Protein AF-A0A971CUR9-F1 (afdb_monomer_lite)

Radius of gyration: 41.25 Å; chains: 1; bounding box: 98×48×148 Å

Structure (mmCIF, N/CA/C/O backbone):
data_AF-A0A971CUR9-F1
#
_entry.id   AF-A0A971CUR9-F1
#
loop_
_atom_site.group_PDB
_atom_site.id
_atom_site.type_symbol
_atom_site.label_atom_id
_atom_site.label_alt_id
_atom_site.label_comp_id
_atom_site.label_asym_id
_atom_site.label_entity_id
_atom_site.label_seq_id
_atom_site.pdbx_PDB_ins_code
_atom_site.Cartn_x
_atom_site.Cartn_y
_atom_site.Cartn_z
_atom_site.occupancy
_atom_site.B_iso_or_equiv
_atom_site.auth_seq_id
_atom_site.auth_comp_id
_atom_site.auth_asym_id
_atom_site.auth_atom_id
_atom_site.pdbx_PDB_model_num
ATOM 1 N N . MET A 1 1 ? 63.864 -31.218 -98.809 1.00 38.94 1 MET A N 1
ATOM 2 C CA . MET A 1 1 ? 64.395 -30.454 -97.659 1.00 38.94 1 MET A CA 1
ATOM 3 C C . MET A 1 1 ? 63.567 -29.186 -97.495 1.00 38.94 1 MET A C 1
ATOM 5 O O . MET A 1 1 ? 63.421 -28.491 -98.486 1.00 38.94 1 MET A O 1
ATOM 9 N N . SER A 1 2 ? 63.100 -28.908 -96.267 1.00 43.28 2 SER A N 1
ATOM 10 C CA . SER A 1 2 ? 62.641 -27.595 -95.757 1.00 43.28 2 SER A CA 1
ATOM 11 C C . SER A 1 2 ? 61.352 -26.984 -96.342 1.00 43.28 2 SER A C 1
ATOM 13 O O . SER A 1 2 ? 61.164 -26.982 -97.544 1.00 43.28 2 SER A O 1
ATOM 15 N N . THR A 1 3 ? 60.417 -26.370 -95.609 1.00 43.75 3 THR A N 1
ATOM 16 C CA . THR A 1 3 ? 60.129 -26.204 -94.168 1.00 43.75 3 THR A CA 1
ATOM 17 C C . THR A 1 3 ? 58.738 -25.562 -94.088 1.00 43.75 3 THR A C 1
ATOM 19 O O . THR A 1 3 ? 58.438 -24.651 -94.856 1.00 43.75 3 THR A O 1
ATOM 22 N N . ALA A 1 4 ? 57.903 -25.999 -93.146 1.00 53.97 4 ALA A N 1
ATOM 23 C CA . ALA A 1 4 ? 56.586 -25.421 -92.884 1.00 53.97 4 ALA A CA 1
ATOM 24 C C . ALA A 1 4 ? 56.687 -24.042 -92.196 1.00 53.97 4 ALA A C 1
ATOM 26 O O . ALA A 1 4 ? 57.405 -23.906 -91.203 1.00 53.97 4 ALA A O 1
ATOM 27 N N . CYS A 1 5 ? 55.932 -23.039 -92.663 1.00 46.59 5 CYS A N 1
ATOM 28 C CA . CYS A 1 5 ? 55.835 -21.730 -92.005 1.00 46.59 5 CYS A CA 1
ATOM 29 C C . CYS A 1 5 ? 54.572 -21.652 -91.125 1.00 46.59 5 CYS A C 1
ATOM 31 O O . CYS A 1 5 ? 53.445 -21.774 -91.599 1.00 46.59 5 CYS A O 1
ATOM 33 N N . LYS A 1 6 ? 54.785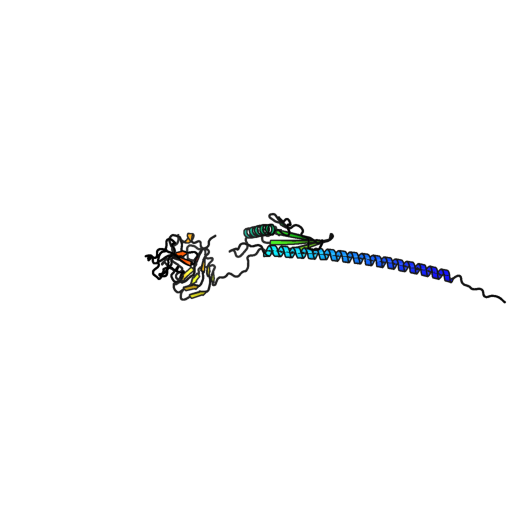 -21.491 -89.813 1.00 51.94 6 LYS A N 1
ATOM 34 C CA . LYS A 1 6 ? 53.776 -21.432 -88.743 1.00 51.94 6 LYS A CA 1
ATOM 35 C C . LYS A 1 6 ? 53.100 -20.056 -88.686 1.00 51.94 6 LYS A C 1
ATOM 37 O O . LYS A 1 6 ? 53.747 -19.077 -88.325 1.00 51.94 6 LYS A O 1
ATOM 42 N N . SER A 1 7 ? 51.776 -19.988 -88.842 1.00 54.88 7 SER A N 1
ATOM 43 C CA . SER A 1 7 ? 50.988 -18.821 -88.415 1.00 54.88 7 SER A CA 1
ATOM 44 C C . SER A 1 7 ? 50.702 -18.887 -86.902 1.00 54.88 7 SER A C 1
ATOM 46 O O . SER A 1 7 ? 49.691 -19.435 -86.466 1.00 54.88 7 SER A O 1
ATOM 48 N N . LYS A 1 8 ? 51.599 -18.351 -86.066 1.00 55.28 8 LYS A N 1
ATOM 49 C CA . LYS A 1 8 ? 51.441 -18.305 -84.593 1.00 55.28 8 LYS A CA 1
ATOM 50 C C . LYS A 1 8 ? 51.604 -16.884 -84.025 1.00 55.28 8 LYS A C 1
ATOM 52 O O . LYS A 1 8 ? 52.416 -16.668 -83.136 1.00 55.28 8 LYS A O 1
ATOM 57 N N . HIS A 1 9 ? 50.831 -15.906 -84.510 1.00 53.53 9 HIS A N 1
ATOM 58 C CA . HIS A 1 9 ? 50.859 -14.548 -83.928 1.00 53.53 9 HIS A CA 1
ATOM 59 C C . HIS A 1 9 ? 49.501 -13.855 -83.688 1.00 53.53 9 HIS A C 1
ATOM 61 O O . HIS A 1 9 ? 49.482 -12.859 -82.973 1.00 53.53 9 HIS A O 1
ATOM 67 N N . ARG A 1 10 ? 48.353 -14.384 -84.154 1.00 54.47 10 ARG A N 1
ATOM 68 C CA . ARG A 1 10 ? 47.025 -13.762 -83.909 1.00 54.47 10 ARG A CA 1
ATOM 69 C C . ARG A 1 10 ? 46.297 -14.210 -82.628 1.00 54.47 10 ARG A C 1
ATOM 71 O O . ARG A 1 10 ? 45.506 -13.443 -82.099 1.00 54.47 10 ARG A O 1
ATOM 78 N N . ALA A 1 11 ? 46.600 -15.388 -82.076 1.00 55.81 11 ALA A N 1
ATOM 79 C CA . ALA A 1 11 ? 45.933 -15.909 -80.868 1.00 55.81 11 ALA A CA 1
ATOM 80 C C . ALA A 1 11 ? 46.409 -15.276 -79.540 1.00 55.81 11 ALA A C 1
ATOM 82 O O . ALA A 1 11 ? 45.793 -15.481 -78.500 1.00 55.81 11 ALA A O 1
ATOM 83 N N . LYS A 1 12 ? 47.512 -14.511 -79.552 1.00 58.69 12 LYS A N 1
ATOM 84 C CA . LYS A 1 12 ? 48.061 -13.882 -78.336 1.00 58.69 12 LYS A CA 1
ATOM 85 C C . LYS A 1 12 ? 47.300 -12.613 -77.927 1.00 58.69 12 LYS A C 1
ATOM 87 O O . LYS A 1 12 ? 47.233 -12.313 -76.743 1.00 58.69 12 LYS A O 1
ATOM 92 N N . GLY A 1 13 ? 46.700 -11.901 -78.887 1.00 72.62 13 GLY A N 1
ATOM 93 C CA . GLY A 1 13 ? 45.923 -10.686 -78.615 1.00 72.62 13 GLY A CA 1
ATOM 94 C C . GLY A 1 13 ? 44.553 -10.977 -78.001 1.00 72.62 13 GLY A C 1
ATOM 95 O O . GLY A 1 13 ? 44.158 -10.326 -77.041 1.00 72.62 13 GLY A O 1
ATOM 96 N N . THR A 1 14 ? 43.856 -12.006 -78.490 1.00 79.81 14 THR A N 1
ATOM 97 C CA . THR A 1 14 ? 42.535 -12.401 -77.973 1.00 79.81 14 THR A CA 1
ATOM 98 C C . THR A 1 14 ? 42.607 -12.950 -76.549 1.00 79.81 14 THR A C 1
ATOM 100 O O . THR A 1 14 ? 41.762 -12.609 -75.729 1.00 79.81 14 THR A O 1
ATOM 103 N N . ALA A 1 15 ? 43.640 -13.735 -76.224 1.00 82.50 15 ALA A N 1
ATOM 104 C CA . ALA A 1 15 ? 43.868 -14.230 -74.865 1.00 82.50 15 ALA A CA 1
ATOM 105 C C . ALA A 1 15 ? 44.148 -13.095 -73.863 1.00 82.50 15 ALA A C 1
ATOM 107 O O . ALA A 1 15 ? 43.690 -13.150 -72.725 1.00 82.50 15 ALA A O 1
ATOM 108 N N . LEU A 1 16 ? 44.863 -12.048 -74.291 1.00 84.62 16 LEU A N 1
ATOM 109 C CA . LEU A 1 16 ? 45.172 -10.894 -73.444 1.00 84.62 16 LEU A CA 1
ATOM 110 C C . LEU A 1 16 ? 43.922 -10.042 -73.177 1.00 84.62 16 LEU A C 1
ATOM 112 O O . LEU A 1 16 ? 43.683 -9.668 -72.033 1.00 84.62 16 LEU A O 1
ATOM 116 N N . ILE A 1 17 ? 43.082 -9.823 -74.194 1.00 89.06 17 ILE A N 1
ATOM 117 C CA . ILE A 1 17 ? 41.789 -9.135 -74.038 1.00 89.06 17 ILE A CA 1
ATOM 118 C C . ILE A 1 17 ? 40.853 -9.932 -73.120 1.00 89.06 17 ILE A C 1
ATOM 120 O O . ILE A 1 17 ? 40.241 -9.355 -72.226 1.00 89.06 17 ILE A O 1
ATOM 124 N N . LEU A 1 18 ? 40.771 -11.256 -73.295 1.00 88.31 18 LEU A N 1
ATOM 125 C CA . LEU A 1 18 ? 39.939 -12.119 -72.452 1.00 88.31 18 LEU A CA 1
ATOM 126 C C . LEU A 1 18 ? 40.411 -12.112 -70.990 1.00 88.31 18 LEU A C 1
ATOM 128 O O . LEU A 1 18 ? 39.592 -12.048 -70.080 1.00 88.31 18 LEU A O 1
ATOM 132 N N . SER A 1 19 ? 41.728 -12.125 -70.769 1.00 90.62 19 SER A N 1
ATOM 133 C CA . SER A 1 19 ? 42.325 -12.020 -69.434 1.00 90.62 19 SER A CA 1
ATOM 134 C C . SER A 1 19 ? 42.033 -10.664 -68.783 1.00 90.62 19 SER A C 1
ATOM 136 O O . SER A 1 19 ? 41.607 -10.617 -67.633 1.00 90.62 19 SER A O 1
ATOM 138 N N . MET A 1 20 ? 42.166 -9.558 -69.527 1.00 93.25 20 MET A N 1
ATOM 139 C CA . MET A 1 20 ? 41.811 -8.221 -69.033 1.00 93.25 20 MET A CA 1
ATOM 140 C C . MET A 1 20 ? 40.325 -8.108 -68.677 1.00 93.25 20 MET A C 1
ATOM 142 O O . MET A 1 20 ? 39.990 -7.564 -67.628 1.00 93.25 20 MET A O 1
ATOM 146 N N . LEU A 1 21 ? 39.439 -8.659 -69.512 1.00 93.25 21 LEU A N 1
ATOM 147 C CA . LEU A 1 21 ? 38.003 -8.708 -69.234 1.00 93.25 21 LEU A CA 1
ATOM 148 C C . LEU A 1 21 ? 37.719 -9.496 -67.948 1.00 93.25 21 LEU A C 1
ATOM 150 O O . LEU A 1 21 ? 36.961 -9.036 -67.098 1.00 93.25 21 LEU A O 1
ATOM 154 N N . PHE A 1 22 ? 38.350 -10.661 -67.794 1.00 94.75 22 PHE A N 1
ATOM 155 C CA . PHE A 1 22 ? 38.192 -11.502 -66.614 1.00 94.75 22 PHE A CA 1
ATOM 156 C C . PHE A 1 22 ? 38.641 -10.753 -65.356 1.00 94.75 22 PHE A C 1
ATOM 158 O O . PHE A 1 22 ? 37.858 -10.609 -64.424 1.00 94.75 22 PHE A O 1
ATOM 165 N N . VAL A 1 23 ? 39.846 -10.177 -65.350 1.00 94.88 23 VAL A N 1
ATOM 166 C CA . VAL A 1 23 ? 40.346 -9.401 -64.203 1.00 94.88 23 VAL A CA 1
ATOM 167 C C . VAL A 1 23 ? 39.388 -8.266 -63.836 1.00 94.88 23 VAL A C 1
ATOM 169 O O . VAL A 1 23 ? 39.054 -8.130 -62.664 1.00 94.88 23 VAL A O 1
ATOM 172 N N . LEU A 1 24 ? 38.877 -7.507 -64.812 1.00 96.31 24 LEU A N 1
ATOM 173 C CA . LEU A 1 24 ? 37.924 -6.424 -64.546 1.00 96.31 24 LEU A CA 1
ATOM 174 C C . LEU A 1 24 ? 36.634 -6.921 -63.878 1.00 96.31 24 LEU A C 1
ATOM 176 O O . LEU A 1 24 ? 36.189 -6.325 -62.898 1.00 96.31 24 LEU A O 1
ATOM 180 N N . VAL A 1 25 ? 36.055 -8.022 -64.367 1.00 96.00 25 VAL A N 1
ATOM 181 C CA . VAL A 1 25 ? 34.829 -8.600 -63.792 1.00 96.00 25 VAL A CA 1
ATOM 182 C C . VAL A 1 25 ? 35.076 -9.120 -62.373 1.00 96.00 25 VAL A C 1
ATOM 184 O O . VAL A 1 25 ? 34.280 -8.841 -61.478 1.00 96.00 25 VAL A O 1
ATOM 187 N N . PHE A 1 26 ? 36.189 -9.821 -62.134 1.00 95.62 26 PHE A N 1
ATOM 188 C CA . PHE A 1 26 ? 36.519 -10.339 -60.802 1.00 95.62 26 PHE A CA 1
ATOM 189 C C . PHE A 1 26 ? 36.873 -9.232 -59.809 1.00 95.62 26 PHE A C 1
ATOM 191 O O . PHE A 1 26 ? 36.481 -9.328 -58.649 1.00 95.62 26 PHE A O 1
ATOM 198 N N . SER A 1 27 ? 37.546 -8.163 -60.238 1.00 95.88 27 SER A N 1
ATOM 199 C CA . SER A 1 27 ? 37.793 -6.994 -59.390 1.00 95.88 27 SER A CA 1
ATOM 200 C C . SER A 1 27 ? 36.494 -6.275 -59.028 1.00 95.88 27 SER A C 1
ATOM 202 O O . SER A 1 27 ? 36.291 -5.965 -57.857 1.00 95.88 27 SER A O 1
ATOM 204 N N . ALA A 1 28 ? 35.590 -6.060 -59.990 1.00 95.38 28 ALA A N 1
ATOM 205 C CA . ALA A 1 28 ? 34.284 -5.461 -59.716 1.00 95.38 28 ALA A CA 1
ATOM 206 C C . ALA A 1 28 ? 33.464 -6.318 -58.737 1.00 95.38 28 ALA A C 1
ATOM 208 O O . ALA A 1 28 ? 32.947 -5.797 -57.751 1.00 95.38 28 ALA A O 1
ATOM 209 N N . LEU A 1 29 ? 33.424 -7.639 -58.947 1.00 94.81 29 LEU A N 1
ATOM 210 C CA . LEU A 1 29 ? 32.737 -8.582 -58.063 1.00 94.81 29 LEU A CA 1
ATOM 211 C C . LEU A 1 29 ? 33.350 -8.614 -56.654 1.00 94.81 29 LEU A C 1
ATOM 213 O O . LEU A 1 29 ? 32.619 -8.616 -55.665 1.00 94.81 29 LEU A O 1
ATOM 217 N N . ALA A 1 30 ? 34.682 -8.603 -56.550 1.00 95.69 30 ALA A N 1
ATOM 218 C CA . ALA A 1 30 ? 35.385 -8.570 -55.271 1.00 95.69 30 ALA A CA 1
ATOM 219 C C . ALA A 1 30 ? 35.064 -7.292 -54.485 1.00 95.69 30 ALA A C 1
ATOM 221 O O . ALA A 1 30 ? 34.779 -7.367 -53.291 1.00 95.69 30 ALA A O 1
ATOM 222 N N . VAL A 1 31 ? 35.042 -6.134 -55.155 1.00 94.75 31 VAL A N 1
ATOM 223 C CA . VAL A 1 31 ? 34.628 -4.866 -54.538 1.00 94.75 31 VAL A CA 1
ATOM 224 C C . VAL A 1 31 ? 33.170 -4.945 -54.087 1.00 94.75 31 VAL A C 1
ATOM 226 O O . VAL A 1 31 ? 32.882 -4.607 -52.943 1.00 94.75 31 VAL A O 1
ATOM 229 N N . SER A 1 32 ? 32.259 -5.467 -54.917 1.00 94.56 32 SER A N 1
ATOM 230 C CA . SER A 1 32 ? 30.854 -5.647 -54.529 1.00 94.56 32 SER A CA 1
ATOM 231 C C . SER A 1 32 ? 30.692 -6.544 -53.296 1.00 94.56 32 SER A C 1
ATOM 233 O O . SER A 1 32 ? 29.969 -6.173 -52.373 1.00 94.56 32 SER A O 1
ATOM 235 N N . PHE A 1 33 ? 31.386 -7.685 -53.221 1.00 95.31 33 PHE A N 1
ATOM 236 C CA . PHE A 1 33 ? 31.332 -8.557 -52.042 1.00 95.31 33 PHE A CA 1
ATOM 237 C C . PHE A 1 33 ? 31.972 -7.933 -50.802 1.00 95.31 33 PHE A C 1
ATOM 239 O O . PHE A 1 33 ? 31.443 -8.106 -49.701 1.00 95.31 33 PHE A O 1
ATOM 246 N N . ALA A 1 34 ? 33.060 -7.174 -50.958 1.00 94.44 34 ALA A N 1
ATOM 247 C CA . ALA A 1 34 ? 33.660 -6.432 -49.855 1.00 94.44 34 ALA A CA 1
ATOM 248 C C . ALA A 1 34 ? 32.687 -5.371 -49.312 1.00 94.44 34 ALA A C 1
ATOM 250 O O . ALA A 1 34 ? 32.496 -5.279 -48.099 1.00 94.44 34 ALA A O 1
ATOM 251 N N . THR A 1 35 ? 32.004 -4.631 -50.192 1.00 94.56 35 THR A N 1
ATOM 252 C CA . THR A 1 35 ? 30.986 -3.644 -49.802 1.00 94.56 35 THR A CA 1
ATOM 253 C C . THR A 1 35 ? 29.785 -4.297 -49.118 1.00 94.56 35 THR A C 1
ATOM 255 O O . THR A 1 35 ? 29.374 -3.833 -48.056 1.00 94.56 35 THR A O 1
ATOM 258 N N . LEU A 1 36 ? 29.247 -5.391 -49.670 1.00 94.12 36 LEU A N 1
ATOM 259 C CA . LEU A 1 36 ? 28.132 -6.129 -49.060 1.00 94.12 36 LEU A CA 1
ATOM 260 C C . LEU A 1 36 ? 28.506 -6.681 -47.678 1.00 94.12 36 LEU A C 1
ATOM 262 O O . LEU A 1 36 ? 27.731 -6.558 -46.733 1.00 94.12 36 LEU A O 1
ATOM 266 N N . SER A 1 37 ? 29.716 -7.225 -47.528 1.00 93.94 37 SER A N 1
ATOM 267 C CA . SER A 1 37 ? 30.201 -7.735 -46.240 1.00 93.94 37 SER A CA 1
ATOM 268 C C . SER A 1 37 ? 30.374 -6.611 -45.221 1.00 93.94 37 SER A C 1
ATOM 270 O O . SER A 1 37 ? 29.928 -6.742 -44.083 1.00 93.94 37 SER A O 1
ATOM 272 N N . GLY A 1 38 ? 30.957 -5.480 -45.634 1.00 94.19 38 GLY A N 1
ATOM 273 C CA . GLY A 1 38 ? 31.099 -4.302 -44.779 1.00 94.19 38 GLY A CA 1
ATOM 274 C C . GLY A 1 38 ? 29.749 -3.762 -44.306 1.00 94.19 38 GLY A C 1
ATOM 275 O O . GLY A 1 38 ? 29.580 -3.479 -43.121 1.00 94.19 38 GLY A O 1
ATOM 276 N N . SER A 1 39 ? 28.765 -3.696 -45.206 1.00 94.44 39 SER A N 1
ATOM 277 C CA . SER A 1 39 ? 27.398 -3.292 -44.866 1.00 94.44 39 SER A CA 1
ATOM 278 C C . SER A 1 39 ? 26.748 -4.262 -43.876 1.00 94.44 39 SER A C 1
ATOM 280 O O . SER A 1 39 ? 26.216 -3.826 -42.856 1.00 94.44 39 SER A O 1
ATOM 282 N N . ASN A 1 40 ? 26.870 -5.573 -44.100 1.00 94.88 40 ASN A N 1
ATOM 283 C CA . ASN A 1 40 ? 26.317 -6.586 -43.199 1.00 94.88 40 ASN A CA 1
ATOM 284 C C . ASN A 1 40 ? 26.933 -6.522 -41.792 1.00 94.88 40 ASN A C 1
ATOM 286 O O . ASN A 1 40 ? 26.206 -6.625 -40.806 1.00 94.88 40 ASN A O 1
ATOM 290 N N . VAL A 1 41 ? 28.248 -6.300 -41.678 1.00 95.44 41 VAL A N 1
ATOM 291 C CA . VAL A 1 41 ? 28.920 -6.131 -40.377 1.00 95.44 41 VAL A CA 1
ATOM 292 C C . VAL A 1 41 ? 28.403 -4.892 -39.646 1.00 95.44 41 VAL A C 1
ATOM 294 O O . VAL A 1 41 ? 28.150 -4.950 -38.442 1.00 95.44 41 VAL A O 1
ATOM 297 N N . GLN A 1 42 ? 28.197 -3.782 -40.356 1.00 93.62 42 GLN A N 1
ATOM 298 C CA . GLN A 1 42 ? 27.625 -2.574 -39.759 1.00 93.62 42 GLN A CA 1
ATOM 299 C C . GLN A 1 42 ? 26.185 -2.797 -39.289 1.00 93.62 42 GLN A C 1
ATOM 301 O O . GLN A 1 42 ? 25.846 -2.405 -38.174 1.00 93.62 42 GLN A O 1
ATOM 306 N N . VAL A 1 43 ? 25.350 -3.469 -40.088 1.00 95.81 43 VAL A N 1
ATOM 307 C CA . VAL A 1 43 ? 23.971 -3.808 -39.701 1.00 95.81 43 VAL A CA 1
ATOM 308 C C . VAL A 1 43 ? 23.957 -4.702 -38.463 1.00 95.81 43 VAL A C 1
ATOM 310 O O . VAL A 1 43 ? 23.248 -4.392 -37.508 1.00 95.81 43 VAL A O 1
ATOM 313 N N . ALA A 1 44 ? 24.778 -5.754 -38.436 1.00 95.56 44 ALA A N 1
ATOM 314 C CA . ALA A 1 44 ? 24.884 -6.649 -37.287 1.00 95.56 44 ALA A CA 1
ATOM 315 C C . ALA A 1 44 ? 25.362 -5.906 -36.028 1.00 95.56 44 ALA A C 1
ATOM 317 O O . ALA A 1 44 ? 24.791 -6.084 -34.952 1.00 95.56 44 ALA A O 1
ATOM 318 N N . SER A 1 45 ? 26.358 -5.021 -36.157 1.00 94.06 45 SER A N 1
ATOM 319 C CA . SER A 1 45 ? 26.833 -4.197 -35.039 1.00 94.06 45 SER A CA 1
ATOM 320 C C . SER A 1 45 ? 25.742 -3.256 -34.526 1.00 94.06 45 SER A C 1
ATOM 322 O O . SER A 1 45 ? 25.526 -3.168 -33.319 1.00 94.06 45 SER A O 1
ATOM 324 N N . ASN A 1 46 ? 25.000 -2.605 -35.423 1.00 93.69 46 ASN A N 1
ATOM 325 C CA . ASN A 1 46 ? 23.901 -1.716 -35.054 1.00 93.69 46 ASN A CA 1
ATOM 326 C C . ASN A 1 46 ? 22.768 -2.471 -34.352 1.00 93.69 46 ASN A C 1
ATOM 328 O O . ASN A 1 46 ? 22.284 -2.013 -33.320 1.00 93.69 46 ASN A O 1
ATOM 332 N N . GLN A 1 47 ? 22.374 -3.638 -34.869 1.00 95.81 47 GLN A N 1
ATOM 333 C CA . GLN A 1 47 ? 21.365 -4.494 -34.241 1.00 95.81 47 GLN A CA 1
ATOM 334 C C . GLN A 1 47 ? 21.806 -4.955 -32.854 1.00 95.81 47 GLN A C 1
ATOM 336 O O . GLN A 1 47 ? 21.027 -4.869 -31.909 1.00 95.81 47 GLN A O 1
ATOM 341 N N . HIS A 1 48 ? 23.061 -5.386 -32.712 1.00 95.12 48 HIS A N 1
ATOM 342 C CA . HIS A 1 48 ? 23.604 -5.775 -31.418 1.00 95.12 48 HIS A CA 1
ATOM 343 C C . HIS A 1 48 ? 23.555 -4.611 -30.421 1.00 95.12 48 HIS A C 1
ATOM 345 O O . HIS A 1 48 ? 22.990 -4.763 -29.344 1.00 95.12 48 HIS A O 1
ATOM 351 N N . ARG A 1 49 ? 24.042 -3.420 -30.798 1.00 94.94 49 ARG A N 1
ATOM 352 C CA . ARG A 1 49 ? 24.018 -2.231 -29.925 1.00 94.94 49 ARG A CA 1
ATOM 353 C C . ARG A 1 49 ? 22.603 -1.830 -29.513 1.00 94.94 49 ARG A C 1
ATOM 355 O O . ARG A 1 49 ? 22.371 -1.518 -28.350 1.00 94.94 49 ARG A O 1
ATOM 362 N N . VAL A 1 50 ? 21.666 -1.853 -30.460 1.00 96.31 50 VAL A N 1
ATOM 363 C CA . VAL A 1 50 ? 20.248 -1.541 -30.232 1.00 96.31 50 VAL A CA 1
ATOM 364 C C . VAL A 1 50 ? 19.579 -2.551 -29.302 1.00 96.31 50 VAL A C 1
ATOM 366 O O . VAL A 1 50 ? 18.797 -2.155 -28.443 1.00 96.31 50 VAL A O 1
ATOM 369 N N . ASN A 1 51 ? 19.862 -3.841 -29.467 1.00 95.94 51 ASN A N 1
ATOM 370 C CA . ASN A 1 51 ? 19.266 -4.875 -28.627 1.00 95.94 51 ASN A CA 1
ATOM 371 C C . ASN A 1 51 ? 19.861 -4.843 -27.219 1.00 95.94 51 ASN A C 1
ATOM 373 O O . ASN A 1 51 ? 19.120 -4.926 -26.248 1.00 95.94 51 ASN A O 1
ATOM 377 N N . THR A 1 52 ? 21.174 -4.646 -27.095 1.00 95.62 52 THR A N 1
ATOM 378 C CA . THR A 1 52 ? 21.828 -4.499 -25.791 1.00 95.62 52 THR A CA 1
ATOM 379 C C . THR A 1 52 ? 21.294 -3.285 -25.029 1.00 95.62 52 THR A C 1
ATOM 381 O O . THR A 1 52 ? 20.998 -3.401 -23.842 1.00 95.62 52 THR A O 1
ATOM 384 N N . SER A 1 53 ? 21.094 -2.137 -25.690 1.00 96.38 53 SER A N 1
ATOM 385 C CA . SER A 1 53 ? 20.490 -0.970 -25.032 1.00 96.38 53 SER A CA 1
ATOM 386 C C . SER A 1 53 ? 19.021 -1.193 -24.661 1.00 96.38 53 SER A C 1
ATOM 388 O O . SER A 1 53 ? 18.588 -0.718 -23.614 1.00 96.38 53 SER A O 1
ATOM 390 N N . LEU A 1 54 ? 18.264 -1.964 -25.450 1.00 97.19 54 LEU A N 1
ATOM 391 C CA . LEU A 1 54 ? 16.903 -2.369 -25.086 1.00 97.19 54 LEU A CA 1
ATOM 392 C C . LEU A 1 54 ? 16.881 -3.282 -23.853 1.00 97.19 54 LEU A C 1
ATOM 394 O O . LEU A 1 54 ? 16.082 -3.041 -22.951 1.00 97.19 54 LEU A O 1
ATOM 398 N N . TYR A 1 55 ? 17.754 -4.290 -23.786 1.00 95.81 55 TYR A N 1
ATOM 399 C CA . TYR A 1 55 ? 17.839 -5.174 -22.621 1.00 95.81 55 TYR A CA 1
ATOM 400 C C . TYR A 1 55 ? 18.227 -4.405 -21.358 1.00 95.81 55 TYR A C 1
ATOM 402 O O . TYR A 1 55 ? 17.611 -4.608 -20.317 1.00 95.81 55 TYR A O 1
ATOM 410 N N . ALA A 1 56 ? 19.162 -3.455 -21.462 1.00 96.31 56 ALA A N 1
ATOM 411 C CA . ALA A 1 56 ? 19.495 -2.574 -20.346 1.00 96.31 56 ALA A CA 1
ATOM 412 C C . ALA A 1 56 ? 18.291 -1.745 -19.879 1.00 96.31 56 ALA A C 1
ATOM 414 O O . ALA A 1 56 ? 18.023 -1.668 -18.682 1.00 96.31 56 ALA A O 1
ATOM 415 N N . ALA A 1 57 ? 17.516 -1.193 -20.815 1.00 97.56 57 ALA A N 1
ATOM 416 C CA . ALA A 1 57 ? 16.294 -0.464 -20.492 1.00 97.56 57 ALA A CA 1
ATOM 417 C C . ALA A 1 57 ? 15.247 -1.365 -19.800 1.00 97.56 57 ALA A C 1
ATOM 419 O O . ALA A 1 57 ? 14.589 -0.943 -18.856 1.00 97.56 57 ALA A O 1
ATOM 420 N N . GLN A 1 58 ? 15.100 -2.623 -20.222 1.00 96.88 58 GLN A N 1
ATOM 421 C CA . GLN A 1 58 ? 14.187 -3.575 -19.576 1.00 96.88 58 GLN A CA 1
ATOM 422 C C . GLN A 1 58 ? 14.636 -3.937 -18.156 1.00 96.88 58 GLN A C 1
ATOM 424 O O . GLN A 1 58 ? 13.812 -3.934 -17.247 1.00 96.88 58 GLN A O 1
ATOM 429 N N . SER A 1 59 ? 15.935 -4.161 -17.935 1.00 95.00 59 SER A N 1
ATOM 430 C CA . SER A 1 59 ? 16.471 -4.395 -16.589 1.00 95.00 59 SER A CA 1
ATOM 431 C C . SER A 1 59 ? 16.202 -3.219 -15.649 1.00 95.00 59 SER A C 1
ATOM 433 O O . SER A 1 59 ? 15.797 -3.420 -14.505 1.00 95.00 59 SER A O 1
ATOM 435 N N . GLY A 1 60 ? 16.363 -1.985 -16.134 1.00 95.06 60 GLY A N 1
ATOM 436 C CA . GLY A 1 60 ? 16.028 -0.804 -15.344 1.00 95.06 60 GLY A CA 1
ATOM 437 C C . GLY A 1 60 ? 14.535 -0.640 -15.088 1.00 95.06 60 GLY A C 1
ATOM 438 O O . GLY A 1 60 ? 14.145 -0.197 -14.009 1.00 95.06 60 GLY A O 1
ATOM 439 N N . LEU A 1 61 ? 13.689 -1.048 -16.035 1.00 96.62 61 LEU A N 1
ATOM 440 C CA . LEU A 1 61 ? 12.244 -1.064 -15.841 1.00 96.62 61 LEU A CA 1
ATOM 441 C C . LEU A 1 61 ? 11.840 -2.030 -14.722 1.00 96.62 61 LEU A C 1
ATOM 443 O O . LEU A 1 61 ? 11.036 -1.667 -13.867 1.00 96.62 61 LEU A O 1
ATOM 447 N N . ASP A 1 62 ? 12.417 -3.230 -14.689 1.00 96.06 62 ASP A N 1
ATOM 448 C CA . ASP A 1 62 ? 12.140 -4.207 -13.633 1.00 96.06 62 ASP A CA 1
ATOM 449 C C . ASP A 1 62 ? 12.666 -3.745 -12.267 1.00 96.06 62 ASP A C 1
ATOM 451 O O . ASP A 1 62 ? 11.977 -3.912 -11.260 1.00 96.06 62 ASP A O 1
ATOM 455 N N . CYS A 1 63 ? 13.821 -3.072 -12.227 1.00 94.25 63 CYS A N 1
ATOM 456 C CA . CYS A 1 63 ? 14.310 -2.403 -11.019 1.00 94.25 63 CYS A CA 1
ATOM 457 C C . CYS A 1 63 ? 13.308 -1.350 -10.510 1.00 94.25 63 CYS A C 1
ATOM 459 O O . CYS A 1 63 ? 12.933 -1.363 -9.337 1.00 94.25 63 CYS A O 1
ATOM 461 N N . GLY A 1 64 ? 12.802 -0.487 -11.396 1.00 95.81 64 GLY A N 1
ATOM 462 C CA . GLY A 1 64 ? 11.785 0.501 -11.036 1.00 95.81 64 GLY A CA 1
ATOM 463 C C . GLY A 1 64 ? 10.477 -0.130 -10.544 1.00 95.81 64 GLY A C 1
ATOM 464 O O . GLY A 1 64 ? 9.892 0.341 -9.572 1.00 95.81 64 GLY A O 1
ATOM 465 N N . ARG A 1 65 ? 10.038 -1.236 -11.157 1.00 96.81 65 ARG A N 1
ATOM 466 C CA . ARG A 1 65 ? 8.855 -1.990 -10.704 1.00 96.81 65 ARG A CA 1
ATOM 467 C C . ARG A 1 65 ? 9.050 -2.580 -9.314 1.00 96.81 65 ARG A C 1
ATOM 469 O O . ARG A 1 65 ? 8.130 -2.525 -8.506 1.00 96.81 65 ARG A O 1
ATOM 476 N N . TYR A 1 66 ? 10.230 -3.124 -9.030 1.00 95.69 66 TYR A N 1
ATOM 477 C CA . TYR A 1 66 ? 10.555 -3.644 -7.706 1.00 95.69 66 TYR A CA 1
ATOM 478 C C . TYR A 1 66 ? 10.481 -2.549 -6.633 1.00 95.69 66 TYR A C 1
ATOM 480 O O . TYR A 1 66 ? 9.894 -2.763 -5.575 1.00 95.69 66 TYR A O 1
ATOM 488 N N . LEU A 1 67 ? 11.003 -1.355 -6.924 1.00 95.56 67 LEU A N 1
ATOM 489 C CA . LEU A 1 67 ? 10.927 -0.211 -6.012 1.00 95.56 67 LEU A CA 1
ATOM 490 C C . LEU A 1 67 ? 9.482 0.187 -5.696 1.00 95.56 67 LEU A C 1
ATOM 492 O O . LEU A 1 67 ? 9.135 0.356 -4.532 1.00 95.56 67 LEU A O 1
ATOM 496 N N . VAL A 1 68 ? 8.625 0.253 -6.715 1.00 95.19 68 VAL A N 1
ATOM 497 C CA . VAL A 1 68 ? 7.192 0.536 -6.530 1.00 95.19 68 VAL A CA 1
ATOM 498 C C . VAL A 1 68 ? 6.477 -0.582 -5.777 1.00 95.19 68 VAL A C 1
ATOM 500 O O . VAL A 1 68 ? 5.543 -0.312 -5.041 1.00 95.19 68 VAL A O 1
ATOM 503 N N . ASN A 1 69 ? 6.890 -1.838 -5.929 1.00 93.44 69 ASN A N 1
ATOM 504 C CA . ASN A 1 69 ? 6.247 -2.955 -5.235 1.00 93.44 69 ASN A CA 1
ATOM 505 C C . ASN A 1 69 ? 6.702 -3.117 -3.773 1.00 93.44 69 ASN A C 1
ATOM 507 O O . ASN A 1 69 ? 6.144 -3.927 -3.043 1.00 93.44 69 ASN A O 1
ATOM 511 N N . THR A 1 70 ? 7.756 -2.412 -3.361 1.00 94.62 70 THR A N 1
ATOM 512 C CA . THR A 1 70 ? 8.355 -2.532 -2.020 1.00 94.62 70 THR A CA 1
ATOM 513 C C . THR A 1 70 ? 8.154 -1.295 -1.157 1.00 94.62 70 THR A C 1
ATOM 515 O O . THR A 1 70 ? 8.508 -1.322 0.020 1.00 94.62 70 THR A O 1
ATOM 518 N N . VAL A 1 71 ? 7.600 -0.218 -1.718 1.00 95.31 71 VAL A N 1
ATOM 519 C CA . VAL A 1 71 ? 7.192 0.946 -0.931 1.00 95.31 71 VAL A CA 1
ATOM 520 C C . VAL A 1 71 ? 5.994 0.562 -0.062 1.00 95.31 71 VAL A C 1
ATOM 522 O O . VAL A 1 71 ? 5.032 -0.040 -0.538 1.00 95.31 71 VAL A O 1
ATOM 525 N N . LEU A 1 72 ? 6.061 0.905 1.222 1.00 92.88 72 LEU A N 1
ATOM 526 C CA . LEU A 1 72 ? 4.920 0.797 2.124 1.00 92.88 72 LEU A CA 1
ATOM 527 C C . LEU A 1 72 ? 4.042 2.030 1.931 1.00 92.88 72 LEU A C 1
ATOM 529 O O . LEU A 1 72 ? 4.545 3.152 1.968 1.00 92.88 72 LEU A O 1
ATOM 533 N N . LEU A 1 73 ? 2.750 1.815 1.701 1.00 92.25 73 LEU A N 1
ATOM 534 C CA . LEU A 1 73 ? 1.776 2.878 1.479 1.00 92.25 73 LEU A CA 1
ATOM 535 C C . LEU A 1 73 ? 0.725 2.860 2.582 1.00 92.25 73 LEU A C 1
ATOM 537 O O . LEU A 1 73 ? 0.315 1.793 3.042 1.00 92.25 73 LEU A O 1
ATOM 541 N N . ASP A 1 74 ? 0.258 4.046 2.953 1.00 89.12 74 ASP A N 1
ATOM 542 C CA . ASP A 1 74 ? -0.821 4.194 3.920 1.00 89.12 74 ASP A CA 1
ATOM 543 C C . ASP A 1 74 ? -2.141 3.626 3.388 1.00 89.12 74 ASP A C 1
ATOM 545 O O . ASP A 1 74 ? -2.462 3.683 2.194 1.00 89.12 74 ASP A O 1
ATOM 549 N N . GLN A 1 75 ? -2.951 3.120 4.312 1.00 83.38 75 GLN A N 1
ATOM 550 C CA . GLN A 1 75 ? -4.298 2.664 4.012 1.00 83.38 75 GLN A CA 1
ATOM 551 C C . GLN A 1 75 ? -5.263 3.850 3.855 1.00 83.38 75 GLN A C 1
ATOM 553 O O . GLN A 1 75 ? -5.063 4.937 4.393 1.00 83.38 75 GLN A O 1
ATOM 558 N N . THR A 1 76 ? -6.352 3.638 3.111 1.00 78.62 76 THR A N 1
ATOM 559 C CA . THR A 1 76 ? -7.431 4.625 2.965 1.00 78.62 76 THR A CA 1
ATOM 560 C C . THR A 1 76 ? -8.788 4.000 3.262 1.00 78.62 76 THR A C 1
ATOM 562 O O . THR A 1 76 ? -9.154 2.950 2.723 1.00 78.62 76 THR A O 1
ATOM 565 N N . ASN A 1 77 ? -9.570 4.688 4.093 1.00 71.19 77 ASN A N 1
ATOM 566 C CA . ASN A 1 77 ? -10.961 4.349 4.389 1.00 71.19 77 ASN A CA 1
ATOM 567 C C . ASN A 1 77 ? -11.929 4.780 3.267 1.00 71.19 77 ASN A C 1
ATOM 569 O O . ASN A 1 77 ? -13.080 4.345 3.233 1.00 71.19 77 ASN A O 1
ATOM 573 N N . LEU A 1 78 ? -11.475 5.597 2.313 1.00 72.44 78 LEU A N 1
ATOM 574 C CA . LEU A 1 78 ? -12.261 5.997 1.149 1.00 72.44 78 LEU A CA 1
ATOM 575 C C . LEU A 1 78 ? -12.321 4.864 0.117 1.00 72.44 78 LEU A C 1
ATOM 577 O O . LEU A 1 78 ? -11.456 3.994 0.056 1.00 72.44 78 LEU A O 1
ATOM 581 N N . ASN A 1 79 ? -13.342 4.881 -0.743 1.00 74.31 79 ASN A N 1
ATOM 582 C CA . ASN A 1 79 ? -13.451 3.961 -1.889 1.00 74.31 79 ASN A CA 1
ATOM 583 C C . ASN A 1 79 ? -12.667 4.438 -3.123 1.00 74.31 79 ASN A C 1
ATOM 585 O O . ASN A 1 79 ? -12.748 3.833 -4.189 1.00 74.31 79 ASN A O 1
ATOM 589 N N . TYR A 1 80 ? -11.936 5.540 -2.990 1.00 83.81 80 TYR A N 1
ATOM 590 C CA . TYR A 1 80 ? -11.096 6.127 -4.021 1.00 83.81 80 TYR A CA 1
ATOM 591 C C . TYR A 1 80 ? -9.860 6.748 -3.365 1.00 83.81 80 TYR A C 1
ATOM 593 O O . TYR A 1 80 ? -9.865 7.022 -2.168 1.00 83.81 80 TYR A O 1
ATOM 601 N N . VAL A 1 81 ? -8.817 6.990 -4.157 1.00 91.19 81 VAL A N 1
ATOM 602 C CA . VAL A 1 81 ? -7.630 7.731 -3.711 1.00 91.19 81 VAL A CA 1
ATOM 603 C C . VAL A 1 81 ? -7.872 9.214 -3.974 1.00 91.19 81 VAL A C 1
ATOM 605 O O . VAL A 1 81 ? -8.164 9.609 -5.111 1.00 91.19 81 VAL A O 1
ATOM 608 N N . SER A 1 82 ? -7.818 10.034 -2.925 1.00 92.25 82 SER A N 1
ATOM 609 C CA . SER A 1 82 ? -7.893 11.491 -3.066 1.00 92.25 82 SER A CA 1
ATOM 610 C C . SER A 1 82 ? -6.588 12.053 -3.635 1.00 92.25 82 SER A C 1
ATOM 612 O O . SER A 1 82 ? -5.545 11.405 -3.587 1.00 92.25 82 SER A O 1
ATOM 614 N N . ASP A 1 83 ? -6.621 13.270 -4.171 1.00 93.88 83 ASP A N 1
ATOM 615 C CA . ASP A 1 83 ? -5.420 13.889 -4.748 1.00 93.88 83 ASP A CA 1
ATOM 616 C C . ASP A 1 83 ? -4.349 14.131 -3.669 1.00 93.88 83 ASP A C 1
ATOM 618 O O . ASP A 1 83 ? -3.164 13.927 -3.914 1.00 93.88 83 ASP A O 1
ATOM 622 N N . THR A 1 84 ? -4.764 14.457 -2.439 1.00 94.00 84 THR A N 1
ATOM 623 C CA . THR A 1 84 ? -3.872 14.569 -1.273 1.00 94.00 84 THR A CA 1
ATOM 624 C C . THR A 1 84 ? -3.231 13.231 -0.903 1.00 94.00 84 THR A C 1
ATOM 626 O O . THR A 1 84 ? -2.049 13.188 -0.576 1.00 94.00 84 THR A O 1
ATOM 629 N N . GLN A 1 85 ? -3.980 12.127 -0.980 1.00 94.19 85 GLN A N 1
ATOM 630 C CA . GLN A 1 85 ? -3.425 10.790 -0.750 1.00 94.19 85 GLN A CA 1
ATOM 631 C C . GLN A 1 85 ? -2.443 10.398 -1.857 1.00 94.19 85 GLN A C 1
ATOM 633 O O . GLN A 1 85 ? -1.390 9.845 -1.565 1.00 94.19 85 GLN A O 1
ATOM 638 N N . ALA A 1 86 ? -2.738 10.737 -3.113 1.00 95.19 86 ALA A N 1
ATOM 639 C CA . ALA A 1 86 ? -1.821 10.508 -4.227 1.00 95.19 86 ALA A CA 1
ATOM 640 C C . ALA A 1 86 ? -0.517 11.320 -4.087 1.00 95.19 86 ALA A C 1
ATOM 642 O O . ALA A 1 86 ? 0.560 10.798 -4.368 1.00 95.19 86 ALA A O 1
ATOM 643 N N . GLU A 1 87 ? -0.595 12.563 -3.597 1.00 94.69 87 GLU A N 1
ATOM 644 C CA . GLU A 1 87 ? 0.581 13.377 -3.258 1.00 94.69 87 GLU A CA 1
ATOM 645 C C . GLU A 1 87 ? 1.448 12.704 -2.192 1.00 94.69 87 GLU A C 1
ATOM 647 O O . GLU A 1 87 ? 2.670 12.633 -2.318 1.00 94.69 87 GLU A O 1
ATOM 652 N N . LYS A 1 88 ? 0.805 12.167 -1.154 1.00 95.31 88 LYS A N 1
ATOM 653 C CA . LYS A 1 88 ? 1.505 11.457 -0.092 1.00 95.31 88 LYS A CA 1
ATOM 654 C C . LYS A 1 88 ? 2.187 10.188 -0.609 1.00 95.31 88 LYS A C 1
ATOM 656 O O . LYS A 1 88 ? 3.372 10.013 -0.355 1.00 95.31 88 LYS A O 1
ATOM 661 N N . VAL A 1 89 ? 1.501 9.386 -1.426 1.00 95.81 89 VAL A N 1
ATOM 662 C CA . VAL A 1 89 ? 2.086 8.207 -2.094 1.00 95.81 89 VAL A CA 1
ATOM 663 C C . VAL A 1 89 ? 3.320 8.584 -2.924 1.00 95.81 89 VAL A C 1
ATOM 665 O O . VAL A 1 89 ? 4.315 7.863 -2.898 1.00 95.81 89 VAL A O 1
ATOM 668 N N . TRP A 1 90 ? 3.292 9.715 -3.638 1.00 96.25 90 TRP A N 1
ATOM 669 C CA . TRP A 1 90 ? 4.466 10.206 -4.367 1.00 96.25 90 TRP A CA 1
ATOM 670 C C . TRP A 1 90 ? 5.627 10.550 -3.429 1.00 96.25 90 TRP A C 1
ATOM 672 O O . TRP A 1 90 ? 6.755 10.118 -3.663 1.00 96.25 90 TRP A O 1
ATOM 682 N N . SER A 1 91 ? 5.355 11.292 -2.354 1.00 95.62 91 SER A N 1
ATOM 683 C CA . SER A 1 91 ? 6.364 11.633 -1.346 1.00 95.62 91 SER A CA 1
ATOM 684 C C . SER A 1 91 ? 6.978 10.382 -0.708 1.00 95.62 91 SER A C 1
ATOM 686 O O . SER A 1 91 ? 8.200 10.301 -0.571 1.00 95.62 91 SER A O 1
ATOM 688 N N . ASP A 1 92 ? 6.145 9.401 -0.359 1.00 96.31 92 ASP A N 1
ATOM 689 C CA . ASP A 1 92 ? 6.567 8.148 0.269 1.00 96.31 92 ASP A CA 1
ATOM 690 C C . ASP A 1 92 ? 7.416 7.308 -0.706 1.00 96.31 92 ASP A C 1
ATOM 692 O O . ASP A 1 92 ? 8.476 6.805 -0.328 1.00 96.31 92 ASP A O 1
ATOM 696 N N . LEU A 1 93 ? 7.040 7.246 -1.992 1.00 96.44 93 LEU A N 1
ATOM 697 C CA . LEU A 1 93 ? 7.853 6.620 -3.042 1.00 96.44 93 LEU A CA 1
ATOM 698 C C . LEU A 1 93 ? 9.217 7.306 -3.19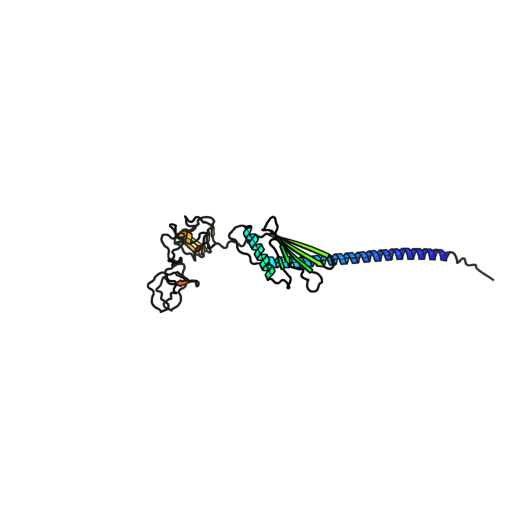0 1.00 96.44 93 LEU A C 1
ATOM 700 O O . LEU A 1 93 ? 10.243 6.626 -3.232 1.00 96.44 93 LEU A O 1
ATOM 704 N N . CYS A 1 94 ? 9.251 8.638 -3.258 1.00 95.44 94 CYS A N 1
ATOM 705 C CA . CYS A 1 94 ? 10.497 9.389 -3.396 1.00 95.44 94 CYS A CA 1
ATOM 706 C C . CYS A 1 94 ? 11.447 9.150 -2.218 1.00 95.44 94 CYS A C 1
ATOM 708 O O . CYS A 1 94 ? 12.631 8.872 -2.424 1.00 95.44 94 CYS A O 1
ATOM 710 N N . ALA A 1 95 ? 10.919 9.200 -0.993 1.00 94.94 95 ALA A N 1
ATOM 711 C CA . ALA A 1 95 ? 11.681 8.926 0.218 1.00 94.94 95 ALA A CA 1
ATOM 712 C C . ALA A 1 95 ? 12.198 7.479 0.253 1.00 94.94 95 ALA A C 1
ATOM 714 O O . ALA A 1 95 ? 13.375 7.255 0.541 1.00 94.94 95 ALA A O 1
ATOM 715 N N . HIS A 1 96 ? 11.350 6.505 -0.100 1.00 95.50 96 HIS A N 1
ATOM 716 C CA . HIS A 1 96 ? 11.725 5.091 -0.168 1.00 95.50 96 HIS A CA 1
ATOM 717 C C . HIS A 1 96 ? 12.877 4.863 -1.140 1.00 95.50 96 HIS A C 1
ATOM 719 O O . HIS A 1 96 ? 13.904 4.307 -0.760 1.00 95.50 96 HIS A O 1
ATOM 725 N N . VAL A 1 97 ? 12.753 5.345 -2.379 1.00 94.44 97 VAL A N 1
ATOM 726 C CA . VAL A 1 97 ? 13.787 5.161 -3.408 1.00 94.44 97 VAL A CA 1
ATOM 727 C C . VAL A 1 97 ? 15.103 5.826 -3.003 1.00 94.44 97 VAL A C 1
ATOM 729 O O . VAL A 1 97 ? 16.164 5.226 -3.179 1.00 94.44 97 VAL A O 1
ATOM 732 N N . ALA A 1 98 ? 15.052 7.028 -2.423 1.00 92.38 98 ALA A N 1
ATOM 733 C CA . ALA A 1 98 ? 16.241 7.718 -1.931 1.00 92.38 98 ALA A CA 1
ATOM 734 C C . ALA A 1 98 ? 16.947 6.952 -0.795 1.00 92.38 98 ALA A C 1
ATOM 736 O O . ALA A 1 98 ? 18.175 6.979 -0.710 1.00 92.38 98 ALA A O 1
ATOM 737 N N . ALA A 1 99 ? 16.197 6.230 0.044 1.00 92.25 99 ALA A N 1
ATOM 738 C CA . ALA A 1 99 ? 16.738 5.457 1.160 1.00 92.25 99 ALA A CA 1
ATOM 739 C C . ALA A 1 99 ? 17.365 4.108 0.752 1.00 92.25 99 ALA A C 1
ATOM 741 O O . ALA A 1 99 ? 18.231 3.608 1.469 1.00 92.25 99 ALA A O 1
ATOM 742 N N . GLN A 1 100 ? 16.978 3.517 -0.388 1.00 88.94 100 GLN A N 1
ATOM 743 C CA . GLN A 1 100 ? 17.453 2.184 -0.806 1.00 88.94 100 GLN A CA 1
ATOM 744 C C . GLN A 1 100 ? 18.947 2.123 -1.179 1.00 88.94 100 GLN A C 1
ATOM 746 O O . GLN A 1 100 ? 19.505 1.032 -1.266 1.00 88.94 100 GLN A O 1
ATOM 751 N N . GLY A 1 101 ? 19.613 3.261 -1.416 1.00 76.12 101 GLY A N 1
ATOM 752 C CA . GLY A 1 101 ? 21.059 3.293 -1.675 1.00 76.12 101 GLY A CA 1
ATOM 753 C C . GLY A 1 101 ? 21.490 2.497 -2.917 1.00 76.12 101 GLY A C 1
ATOM 754 O O . GLY A 1 101 ? 22.468 1.754 -2.861 1.00 76.12 101 GLY A O 1
ATOM 755 N N . LEU A 1 102 ? 20.748 2.650 -4.022 1.00 84.50 102 LEU A N 1
ATOM 756 C CA . LEU A 1 102 ? 20.848 1.896 -5.283 1.00 84.50 102 LEU A CA 1
ATOM 757 C C . LEU A 1 102 ? 22.265 1.866 -5.883 1.00 84.50 102 LEU A C 1
ATOM 759 O O . LEU A 1 102 ? 22.608 2.697 -6.717 1.00 84.50 102 LEU A O 1
ATOM 763 N N . ASP A 1 103 ? 23.090 0.908 -5.456 1.00 79.75 103 ASP A N 1
ATOM 764 C CA . ASP A 1 103 ? 24.494 0.757 -5.876 1.00 79.75 103 ASP A CA 1
ATOM 765 C C . ASP A 1 103 ? 25.328 2.044 -5.688 1.00 79.75 103 ASP A C 1
ATOM 767 O O . ASP A 1 103 ? 26.171 2.414 -6.506 1.00 79.75 103 ASP A O 1
ATOM 771 N N . GLY A 1 104 ? 25.030 2.797 -4.621 1.00 80.25 104 GLY A N 1
ATOM 772 C CA . GLY A 1 104 ? 25.673 4.083 -4.335 1.00 80.25 104 GLY A CA 1
ATOM 773 C C . GLY A 1 104 ? 25.369 5.191 -5.352 1.00 80.25 104 GLY A C 1
ATOM 774 O O . GLY A 1 104 ? 26.044 6.222 -5.341 1.00 80.25 104 GLY A O 1
ATOM 775 N N . LYS A 1 105 ? 24.381 4.997 -6.235 1.00 87.56 105 LYS A N 1
ATOM 776 C CA . LYS A 1 105 ? 23.950 6.008 -7.203 1.00 87.56 105 LYS A CA 1
ATOM 777 C C . LYS A 1 105 ? 23.129 7.096 -6.544 1.00 87.56 105 LYS A C 1
ATOM 779 O O . LYS A 1 105 ? 22.355 6.858 -5.618 1.00 87.56 105 LYS A O 1
ATOM 784 N N . THR A 1 106 ? 23.289 8.303 -7.076 1.00 86.25 106 THR A N 1
ATOM 785 C CA . THR A 1 106 ? 22.532 9.457 -6.611 1.00 86.25 106 THR A CA 1
ATOM 786 C C . THR A 1 106 ? 21.093 9.345 -7.098 1.00 86.25 106 THR A C 1
ATOM 788 O O . THR A 1 106 ? 20.837 9.129 -8.286 1.00 86.25 106 THR A O 1
ATOM 791 N N . VAL A 1 107 ? 20.157 9.524 -6.171 1.00 93.38 107 VAL A N 1
ATOM 792 C CA . VAL A 1 107 ? 18.738 9.712 -6.466 1.00 93.38 107 VAL A CA 1
ATOM 793 C C . VAL A 1 107 ? 18.440 11.201 -6.342 1.00 93.38 107 VAL A C 1
ATOM 795 O O . VAL A 1 107 ? 18.706 11.801 -5.302 1.00 93.38 107 VAL A O 1
ATOM 798 N N . ALA A 1 108 ? 17.905 11.798 -7.402 1.00 93.56 108 ALA A N 1
ATOM 799 C CA . ALA A 1 108 ? 17.469 13.190 -7.413 1.00 93.56 108 ALA A CA 1
ATOM 800 C C . ALA A 1 108 ? 15.964 13.239 -7.659 1.00 93.56 108 ALA A C 1
ATOM 802 O O . ALA A 1 108 ? 15.479 12.595 -8.589 1.00 93.56 108 ALA A O 1
ATOM 803 N N . TYR A 1 109 ? 15.227 13.995 -6.848 1.00 94.56 109 TYR A N 1
ATOM 804 C CA . TYR A 1 109 ? 13.784 14.129 -7.012 1.00 94.56 109 TYR A CA 1
ATOM 805 C C . TYR A 1 109 ? 13.264 15.508 -6.615 1.00 94.56 109 TYR A C 1
ATOM 807 O O . TYR A 1 109 ? 13.876 16.219 -5.816 1.00 94.56 109 TYR A O 1
ATOM 815 N N . ASP A 1 110 ? 12.116 15.859 -7.183 1.00 93.06 110 ASP A N 1
ATOM 816 C CA . ASP A 1 110 ? 11.321 17.035 -6.861 1.00 93.06 110 ASP A CA 1
ATOM 817 C C . ASP A 1 110 ? 9.819 16.680 -6.780 1.00 93.06 110 ASP A C 1
ATOM 819 O O . ASP A 1 110 ? 9.431 15.521 -6.603 1.00 93.06 110 ASP A O 1
ATOM 823 N N . ALA A 1 111 ? 8.951 17.690 -6.869 1.00 90.38 111 ALA A N 1
ATOM 824 C CA . ALA A 1 111 ? 7.502 17.514 -6.782 1.00 90.38 111 ALA A CA 1
ATOM 825 C C . ALA A 1 111 ? 6.890 16.678 -7.928 1.00 90.38 111 ALA A C 1
ATOM 827 O O . ALA A 1 111 ? 5.793 16.143 -7.769 1.00 90.38 111 ALA A O 1
ATOM 828 N N . ASN A 1 112 ? 7.567 16.570 -9.074 1.00 93.19 112 ASN A N 1
ATOM 829 C CA . ASN A 1 112 ? 7.025 15.990 -10.304 1.00 93.19 112 ASN A CA 1
ATOM 830 C C . ASN A 1 112 ? 7.881 14.865 -10.885 1.00 93.19 112 ASN A C 1
ATOM 832 O O . ASN A 1 112 ? 7.375 14.062 -11.672 1.00 93.19 112 ASN A O 1
ATOM 836 N N . GLU A 1 113 ? 9.165 14.816 -10.550 1.00 96.25 113 GLU A N 1
ATOM 837 C CA . GLU A 1 113 ? 10.109 13.897 -11.161 1.00 96.25 113 GLU A CA 1
ATOM 838 C C . GLU A 1 113 ? 11.069 13.304 -10.133 1.00 96.25 113 GLU A C 1
ATOM 840 O O . GLU A 1 113 ? 11.565 13.994 -9.250 1.00 96.25 113 GLU A O 1
ATOM 845 N N . LEU A 1 114 ? 11.358 12.014 -10.285 1.00 96.25 114 LEU A N 1
ATOM 846 C CA . LEU A 1 114 ? 12.435 11.313 -9.606 1.00 96.25 114 LEU A CA 1
ATOM 847 C C . LEU A 1 114 ? 13.320 10.650 -10.655 1.00 96.25 114 LEU A C 1
ATOM 849 O O . LEU A 1 114 ? 12.839 9.945 -11.539 1.00 96.25 114 LEU A O 1
ATOM 853 N N . THR A 1 115 ? 14.627 10.836 -10.541 1.00 96.12 115 THR A N 1
ATOM 854 C CA . THR A 1 115 ? 15.631 10.240 -11.420 1.00 96.12 115 THR A CA 1
ATOM 855 C C . THR A 1 115 ? 16.671 9.496 -10.607 1.00 96.12 115 THR A C 1
ATOM 857 O O . THR A 1 115 ? 17.143 9.961 -9.570 1.00 96.12 115 THR A O 1
ATOM 860 N N . ILE A 1 116 ? 17.030 8.321 -11.105 1.00 94.75 116 ILE A N 1
ATOM 861 C CA . ILE A 1 116 ? 18.124 7.508 -10.600 1.00 94.75 116 ILE A CA 1
ATOM 862 C C . ILE A 1 116 ? 19.220 7.546 -11.659 1.00 94.75 116 ILE A C 1
ATOM 864 O O . ILE A 1 116 ? 18.970 7.261 -12.838 1.00 94.75 116 ILE A O 1
ATOM 868 N N . GLU A 1 117 ? 20.425 7.917 -11.233 1.00 90.06 117 GLU A N 1
ATOM 869 C CA . GLU A 1 117 ? 21.591 7.985 -12.108 1.00 90.06 117 GLU A CA 1
ATOM 870 C C . GLU A 1 117 ? 21.874 6.638 -12.801 1.00 90.06 117 GLU A C 1
ATOM 872 O O . GLU A 1 117 ? 21.514 5.564 -12.317 1.00 90.06 117 GLU A O 1
ATOM 877 N N . GLY A 1 118 ? 22.550 6.699 -13.952 1.00 88.25 118 GLY A N 1
ATOM 878 C CA . GLY A 1 118 ? 22.927 5.530 -14.736 1.00 88.25 118 GLY A CA 1
ATOM 879 C C . GLY A 1 118 ? 23.671 4.465 -13.921 1.00 88.25 118 GLY A C 1
ATOM 880 O O . GLY A 1 118 ? 24.778 4.692 -13.420 1.00 88.25 118 GLY A O 1
ATOM 881 N N . MET A 1 119 ? 23.079 3.277 -13.854 1.00 91.12 119 MET A N 1
ATOM 882 C CA . MET A 1 119 ? 23.680 2.057 -13.326 1.00 91.12 119 MET A CA 1
ATOM 883 C C . MET A 1 119 ? 24.293 1.241 -14.456 1.00 91.12 119 MET A C 1
ATOM 885 O O . MET A 1 119 ? 23.747 1.183 -15.558 1.00 91.12 119 MET A O 1
ATOM 889 N N . THR A 1 120 ? 25.425 0.600 -14.181 1.00 91.44 120 THR A N 1
ATOM 890 C CA . THR A 1 120 ? 26.101 -0.277 -15.140 1.00 91.44 120 THR A CA 1
ATOM 891 C C . THR A 1 120 ? 25.655 -1.712 -14.915 1.00 91.44 120 THR A C 1
ATOM 893 O O . THR A 1 120 ? 25.644 -2.196 -13.786 1.00 91.44 120 THR A O 1
ATOM 896 N N . LEU A 1 121 ? 25.313 -2.420 -15.989 1.00 87.00 121 LEU A N 1
ATOM 897 C CA . LEU A 1 121 ? 25.046 -3.849 -15.904 1.00 87.00 121 LEU A CA 1
ATOM 898 C C . LEU A 1 121 ? 26.357 -4.608 -15.697 1.00 87.00 121 LEU A C 1
ATOM 900 O O . LEU A 1 121 ? 27.301 -4.457 -16.476 1.00 87.00 121 LEU A O 1
ATOM 904 N N . ASN A 1 122 ? 26.397 -5.444 -14.659 1.00 79.38 122 ASN A N 1
ATOM 905 C CA . ASN A 1 122 ? 27.602 -6.162 -14.260 1.00 79.38 122 ASN A CA 1
ATOM 906 C C . ASN A 1 122 ? 28.198 -6.970 -15.431 1.00 79.38 122 ASN A C 1
ATOM 908 O O . ASN A 1 122 ? 27.494 -7.725 -16.102 1.00 79.38 122 ASN A O 1
ATOM 912 N N . GLY A 1 123 ? 29.497 -6.791 -15.680 1.00 77.00 123 GLY A N 1
ATOM 913 C CA . GLY A 1 123 ? 30.209 -7.450 -16.777 1.00 77.00 123 GLY A CA 1
ATOM 914 C C . GLY A 1 123 ? 29.957 -6.867 -18.174 1.00 77.00 123 GLY A C 1
ATOM 915 O O . GLY A 1 123 ? 30.279 -7.529 -19.159 1.00 77.00 123 GLY A O 1
ATOM 916 N N . SER A 1 124 ? 29.395 -5.658 -18.293 1.00 82.69 124 SER A N 1
ATOM 917 C CA . SER A 1 124 ? 29.179 -4.996 -19.586 1.00 82.69 124 SER A CA 1
ATOM 918 C C . SER A 1 124 ? 29.358 -3.475 -19.522 1.00 82.69 124 SER A C 1
ATOM 920 O O . SER A 1 124 ? 29.226 -2.874 -18.463 1.00 82.69 124 SER A O 1
ATOM 922 N N . ASP A 1 125 ? 29.559 -2.845 -20.683 1.00 89.94 125 ASP A N 1
ATOM 923 C CA . ASP A 1 125 ? 29.549 -1.378 -20.831 1.00 89.94 125 ASP A CA 1
ATOM 924 C C . ASP A 1 125 ? 28.131 -0.826 -21.082 1.00 89.94 125 ASP A C 1
ATOM 926 O O . ASP A 1 125 ? 27.956 0.289 -21.578 1.00 89.94 125 ASP A O 1
ATOM 930 N N . ALA A 1 126 ? 27.094 -1.642 -20.873 1.00 94.19 126 ALA A N 1
ATOM 931 C CA . ALA A 1 126 ? 25.712 -1.210 -21.004 1.00 94.19 126 ALA A CA 1
ATOM 932 C C . ALA A 1 126 ? 25.241 -0.583 -19.691 1.00 94.19 126 ALA A C 1
ATOM 934 O O . ALA A 1 126 ? 25.462 -1.131 -18.609 1.00 94.19 126 ALA A O 1
ATOM 935 N N . THR A 1 127 ? 24.565 0.554 -19.795 1.00 95.31 127 THR A N 1
ATOM 936 C CA . THR A 1 127 ? 24.029 1.277 -18.643 1.00 95.31 127 THR A CA 1
ATOM 937 C C . THR A 1 127 ? 22.531 1.470 -18.771 1.00 95.31 127 THR A C 1
ATOM 939 O O . THR A 1 127 ? 21.993 1.456 -19.879 1.00 95.31 127 THR A O 1
ATOM 942 N N . PHE A 1 128 ? 21.848 1.668 -17.650 1.00 95.75 128 PHE A N 1
ATOM 943 C CA . PHE A 1 128 ? 20.461 2.108 -17.637 1.00 95.75 128 PHE A CA 1
ATOM 944 C C . PHE A 1 128 ? 20.241 3.177 -16.574 1.00 95.75 128 PHE A C 1
ATOM 946 O O . PHE A 1 128 ? 20.796 3.102 -15.484 1.00 95.75 128 PHE A O 1
ATOM 953 N N . ALA A 1 129 ? 19.417 4.166 -16.894 1.00 95.62 129 ALA A N 1
ATOM 954 C CA . ALA A 1 129 ? 18.888 5.129 -15.935 1.00 95.62 129 ALA A CA 1
ATOM 955 C C . ALA A 1 129 ? 17.394 4.867 -15.736 1.00 95.62 129 ALA A C 1
ATOM 957 O O . ALA A 1 129 ? 16.724 4.350 -16.640 1.00 95.62 129 ALA A O 1
ATOM 958 N N . VAL A 1 130 ? 16.875 5.224 -14.566 1.00 96.88 130 VAL A N 1
ATOM 959 C CA . VAL A 1 130 ? 15.457 5.070 -14.226 1.00 96.88 130 VAL A CA 1
ATOM 960 C C . VAL A 1 130 ? 14.882 6.436 -13.886 1.00 96.88 130 VAL A C 1
ATOM 962 O O . VAL A 1 130 ? 15.529 7.247 -13.231 1.00 96.88 130 VAL A O 1
ATOM 965 N N . ARG A 1 131 ? 13.668 6.695 -14.357 1.00 96.94 131 ARG A N 1
ATOM 966 C CA . ARG A 1 131 ? 12.940 7.940 -14.147 1.00 96.94 131 ARG A CA 1
ATOM 967 C C . ARG A 1 131 ? 11.501 7.622 -13.783 1.00 96.94 131 ARG A C 1
ATOM 969 O O . ARG A 1 131 ? 10.844 6.878 -14.504 1.00 96.94 131 ARG A O 1
ATOM 976 N N . PHE A 1 132 ? 11.008 8.225 -12.718 1.00 97.75 132 PHE A N 1
ATOM 977 C CA . PHE A 1 132 ? 9.590 8.307 -12.413 1.00 97.75 132 PHE A CA 1
ATOM 978 C C . PHE A 1 132 ? 9.141 9.740 -12.660 1.00 97.75 132 PHE A C 1
ATOM 980 O O . PHE A 1 132 ? 9.816 10.679 -12.248 1.00 97.75 132 PHE A O 1
ATOM 987 N N . CYS A 1 133 ? 8.010 9.925 -13.322 1.00 95.88 133 CYS A N 1
ATOM 988 C CA . CYS A 1 133 ? 7.385 11.231 -13.449 1.00 95.88 133 CYS A CA 1
ATOM 989 C C . CYS A 1 133 ? 5.892 11.137 -13.167 1.00 95.88 133 CYS A C 1
ATOM 991 O O . CYS A 1 133 ? 5.241 10.144 -13.493 1.00 95.88 133 CYS A O 1
ATOM 993 N N . ARG A 1 134 ? 5.349 12.183 -12.556 1.00 94.25 134 ARG A N 1
ATOM 994 C CA . ARG A 1 134 ? 3.909 12.325 -12.367 1.00 94.25 134 ARG A CA 1
ATOM 995 C C . ARG A 1 134 ? 3.263 12.847 -13.636 1.00 94.25 134 ARG A C 1
ATOM 997 O O . ARG A 1 134 ? 3.857 13.646 -14.363 1.00 94.25 134 ARG A O 1
ATOM 1004 N N . ASP A 1 135 ? 2.033 12.420 -13.881 1.00 91.06 135 ASP A N 1
ATOM 1005 C CA . ASP A 1 135 ? 1.199 13.085 -14.870 1.00 91.06 135 ASP A CA 1
ATOM 1006 C C . ASP A 1 135 ? 0.738 14.440 -14.313 1.00 91.06 135 ASP A C 1
ATOM 1008 O O . ASP A 1 135 ? 0.155 14.527 -13.232 1.00 91.06 135 ASP A O 1
ATOM 1012 N N . ALA A 1 136 ? 1.008 15.516 -15.052 1.00 85.69 136 ALA A N 1
ATOM 1013 C CA . ALA A 1 136 ? 0.623 16.868 -14.659 1.00 85.69 136 ALA A CA 1
ATOM 1014 C C . ALA A 1 136 ? -0.903 17.077 -14.653 1.00 85.69 136 ALA A C 1
ATOM 1016 O O . ALA A 1 136 ? -1.389 18.001 -14.001 1.00 85.69 136 ALA A O 1
ATOM 1017 N N . ALA A 1 137 ? -1.653 16.258 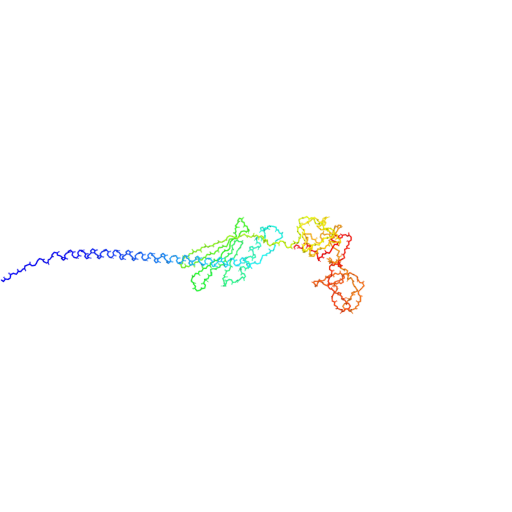-15.397 1.00 89.69 137 ALA A N 1
ATOM 1018 C CA . ALA A 1 137 ? -3.108 16.328 -15.463 1.00 89.69 137 ALA A CA 1
ATOM 1019 C C . ALA A 1 137 ? -3.803 15.428 -14.428 1.00 89.69 137 ALA A C 1
ATOM 1021 O O . ALA A 1 137 ? -4.950 15.702 -14.075 1.00 89.69 137 ALA A O 1
ATOM 1022 N N . ASP A 1 138 ? -3.133 14.375 -13.949 1.00 93.75 138 ASP A N 1
ATOM 1023 C CA . ASP A 1 138 ? -3.688 13.427 -12.982 1.00 93.75 138 ASP A CA 1
ATOM 1024 C C . ASP A 1 138 ? -2.636 12.999 -11.940 1.00 93.75 138 ASP A C 1
ATOM 1026 O O . ASP A 1 138 ? -1.783 12.153 -12.230 1.00 93.75 138 ASP A O 1
ATOM 1030 N N . PRO A 1 139 ? -2.720 13.497 -10.690 1.00 92.44 139 PRO A N 1
ATOM 1031 C CA . PRO A 1 139 ? -1.759 13.158 -9.644 1.00 92.44 139 PRO A CA 1
ATOM 1032 C C . PRO A 1 139 ? -1.769 11.670 -9.266 1.00 92.44 139 PRO A C 1
ATOM 1034 O O . PRO A 1 139 ? -0.844 11.227 -8.588 1.00 92.44 139 PRO A O 1
ATOM 1037 N N . LYS A 1 140 ? -2.783 10.898 -9.689 1.00 95.19 140 LYS A N 1
ATOM 1038 C CA . LYS A 1 140 ? -2.897 9.450 -9.447 1.00 95.19 140 LYS A CA 1
ATOM 1039 C C . LYS A 1 140 ? -2.169 8.625 -10.496 1.00 95.19 140 LYS A C 1
ATOM 1041 O O . LYS A 1 140 ? -2.175 7.401 -10.402 1.00 95.19 140 LYS A O 1
ATOM 1046 N N . THR A 1 141 ? -1.539 9.258 -11.477 1.00 96.50 141 THR A N 1
ATOM 1047 C CA . THR A 1 141 ? -0.811 8.567 -12.531 1.00 96.50 141 THR A CA 1
ATOM 1048 C C . THR A 1 141 ? 0.690 8.821 -12.394 1.00 96.50 141 THR A C 1
ATOM 1050 O O . THR A 1 141 ? 1.158 9.960 -12.420 1.00 96.50 141 THR A O 1
ATOM 1053 N N . ILE A 1 142 ? 1.458 7.735 -12.271 1.00 96.62 142 ILE A N 1
ATOM 1054 C CA . ILE A 1 142 ? 2.925 7.741 -12.263 1.00 96.62 142 ILE A CA 1
ATOM 1055 C C . ILE A 1 142 ? 3.417 7.011 -13.508 1.00 96.62 142 ILE A C 1
ATOM 1057 O O . ILE A 1 142 ? 3.038 5.873 -13.779 1.00 96.62 142 ILE A O 1
ATOM 1061 N N . VAL A 1 143 ? 4.311 7.639 -14.255 1.00 97.19 143 VAL A N 1
ATOM 1062 C CA . VAL A 1 143 ? 4.992 7.035 -15.395 1.00 97.19 143 VAL A CA 1
ATOM 1063 C C . VAL A 1 143 ? 6.399 6.646 -14.968 1.00 97.19 143 VAL A C 1
ATOM 1065 O O . VAL A 1 143 ? 7.201 7.487 -14.575 1.00 97.19 143 VAL A O 1
ATOM 1068 N N . LEU A 1 144 ? 6.712 5.359 -15.071 1.00 97.75 144 LEU A N 1
ATOM 1069 C CA . LEU A 1 144 ? 8.060 4.834 -14.904 1.00 97.75 144 LEU A CA 1
ATOM 1070 C C . LEU A 1 144 ? 8.685 4.650 -16.283 1.00 97.75 144 LEU A C 1
ATOM 1072 O O . LEU A 1 144 ? 8.125 3.980 -17.148 1.00 97.75 144 LEU A O 1
ATOM 1076 N N . GLN A 1 145 ? 9.870 5.209 -16.478 1.00 98.00 145 GLN A N 1
ATOM 1077 C CA . GLN A 1 145 ? 10.679 5.061 -17.675 1.00 98.00 145 GLN A CA 1
ATOM 1078 C C . GLN A 1 145 ? 12.057 4.533 -17.301 1.00 98.00 145 GLN A C 1
ATOM 1080 O O . GLN A 1 145 ? 12.650 4.937 -16.303 1.00 98.00 145 GLN A O 1
ATOM 1085 N N . SER A 1 146 ? 12.608 3.676 -18.149 1.00 97.88 146 SER A N 1
ATOM 1086 C CA . SER A 1 146 ? 14.016 3.326 -18.092 1.00 97.88 146 SER A CA 1
ATOM 1087 C C . SER A 1 146 ? 14.667 3.542 -19.443 1.00 97.88 146 SER A C 1
ATOM 1089 O O . SER A 1 146 ? 14.121 3.167 -20.481 1.00 97.88 146 SER A O 1
ATOM 1091 N N . THR A 1 147 ? 15.835 4.178 -19.420 1.00 97.94 147 THR A N 1
ATOM 1092 C CA . THR A 1 147 ? 16.632 4.474 -20.607 1.00 97.94 147 THR A CA 1
ATOM 1093 C C . THR A 1 147 ? 17.935 3.699 -20.543 1.00 97.94 147 THR A C 1
ATOM 1095 O O . THR A 1 147 ? 18.806 4.018 -19.739 1.00 97.94 147 THR A O 1
ATOM 1098 N N . GLY A 1 148 ? 18.066 2.691 -21.400 1.00 97.38 148 GLY A N 1
ATOM 1099 C CA . GLY A 1 148 ? 19.275 1.898 -21.566 1.00 97.38 148 GLY A CA 1
ATOM 1100 C C . GLY A 1 148 ? 20.178 2.465 -22.659 1.00 97.38 148 GLY A C 1
ATOM 1101 O O . GLY A 1 148 ? 19.693 2.923 -23.696 1.00 97.38 148 GLY A O 1
ATOM 1102 N N . SER A 1 149 ? 21.492 2.431 -22.449 1.00 96.44 149 SER A N 1
ATOM 1103 C CA . SER A 1 149 ? 22.499 2.930 -23.387 1.00 96.44 149 SER A CA 1
ATOM 1104 C C . SER A 1 149 ? 23.663 1.954 -23.537 1.00 96.44 149 SER A C 1
ATOM 1106 O O . SER A 1 149 ? 24.149 1.392 -22.561 1.00 96.44 149 SER A O 1
ATOM 1108 N N . HIS A 1 150 ? 24.126 1.753 -24.772 1.00 95.50 150 HIS A N 1
ATOM 1109 C CA . HIS A 1 150 ? 25.312 0.952 -25.068 1.00 95.50 150 HIS A CA 1
ATOM 1110 C C . HIS A 1 150 ? 25.970 1.409 -26.376 1.00 95.50 150 HIS A C 1
ATOM 1112 O O . HIS A 1 150 ? 25.326 1.431 -27.428 1.00 95.50 150 HIS A O 1
ATOM 1118 N N . ASN A 1 151 ? 27.262 1.756 -26.332 1.00 91.12 151 ASN A N 1
ATOM 1119 C CA . ASN A 1 151 ? 28.071 2.089 -27.516 1.00 91.12 151 ASN A CA 1
ATOM 1120 C C . ASN A 1 151 ? 27.416 3.112 -28.474 1.00 91.12 151 ASN A C 1
ATOM 1122 O O . ASN A 1 151 ? 27.414 2.943 -29.698 1.00 91.12 151 ASN A O 1
ATOM 1126 N N . GLY A 1 152 ? 26.836 4.171 -27.896 1.00 89.75 152 GLY A N 1
ATOM 1127 C CA . GLY A 1 152 ? 26.176 5.266 -28.618 1.00 89.75 152 GLY A CA 1
ATOM 1128 C C . GLY A 1 152 ? 24.745 4.974 -29.088 1.00 89.75 152 GLY A C 1
ATOM 1129 O O . GLY A 1 152 ? 24.127 5.846 -29.691 1.00 89.75 152 GLY A O 1
ATOM 1130 N N . ALA A 1 153 ? 24.204 3.780 -28.825 1.00 95.12 153 ALA A N 1
ATOM 1131 C CA . ALA A 1 153 ? 22.794 3.469 -29.039 1.00 95.12 153 ALA A CA 1
ATOM 1132 C C . ALA A 1 153 ? 22.013 3.592 -27.727 1.00 95.12 153 ALA A C 1
ATOM 1134 O O . ALA A 1 153 ? 22.446 3.063 -26.704 1.00 95.12 153 ALA A O 1
ATOM 1135 N N . THR A 1 154 ? 20.830 4.202 -27.785 1.00 96.75 154 THR A N 1
ATOM 1136 C CA . THR A 1 154 ? 19.952 4.403 -26.625 1.00 96.75 154 THR A CA 1
ATOM 1137 C C . THR A 1 154 ? 18.542 3.905 -26.925 1.00 96.75 154 THR A C 1
ATOM 1139 O O . THR A 1 154 ? 18.039 4.064 -28.042 1.00 96.75 154 THR A O 1
ATOM 1142 N N . ARG A 1 155 ? 17.898 3.291 -25.930 1.00 97.56 155 ARG A N 1
ATOM 1143 C CA . ARG A 1 155 ? 16.498 2.856 -25.975 1.00 97.56 155 ARG A CA 1
ATOM 1144 C C . ARG A 1 155 ? 15.805 3.206 -24.673 1.00 97.56 155 ARG A C 1
ATOM 1146 O O . ARG A 1 155 ? 16.377 3.022 -23.607 1.00 97.56 155 ARG A O 1
ATOM 1153 N N . THR A 1 156 ? 14.562 3.654 -24.778 1.00 97.81 156 THR A N 1
ATOM 1154 C CA . THR A 1 156 ? 13.719 3.963 -23.625 1.00 97.81 156 THR A CA 1
ATOM 1155 C C . THR A 1 156 ? 12.481 3.085 -23.668 1.00 97.81 156 THR A C 1
ATOM 1157 O O . THR A 1 156 ? 11.830 2.976 -24.708 1.00 97.81 156 THR A O 1
ATOM 1160 N N . VAL A 1 157 ? 12.170 2.457 -22.541 1.00 97.88 157 VAL A N 1
ATOM 1161 C CA . VAL A 1 157 ? 10.926 1.720 -22.301 1.00 97.88 157 VAL A CA 1
ATOM 1162 C C . VAL A 1 157 ? 10.216 2.353 -21.113 1.00 97.88 157 VAL A C 1
ATOM 1164 O O . VAL A 1 157 ? 10.862 2.970 -20.269 1.00 97.88 157 VAL A O 1
ATOM 1167 N N . GLY A 1 158 ? 8.897 2.221 -21.032 1.00 97.50 158 GLY A N 1
ATOM 1168 C CA . GLY A 1 158 ? 8.158 2.770 -19.905 1.00 97.50 158 GLY A CA 1
ATOM 1169 C C . GLY A 1 158 ? 6.814 2.104 -19.682 1.00 97.50 158 GLY A C 1
ATOM 1170 O O . GLY A 1 158 ? 6.282 1.440 -20.572 1.00 97.50 158 GLY A O 1
ATOM 1171 N N . ILE A 1 159 ? 6.295 2.293 -18.476 1.00 97.19 159 ILE A N 1
ATOM 1172 C CA . ILE A 1 159 ? 4.974 1.858 -18.038 1.00 97.19 159 ILE A CA 1
ATOM 1173 C C . ILE A 1 159 ? 4.267 3.022 -17.354 1.00 97.19 159 ILE A C 1
ATOM 1175 O O . ILE A 1 159 ? 4.889 3.821 -16.655 1.00 97.19 159 ILE A O 1
ATOM 1179 N N . THR A 1 160 ? 2.957 3.088 -17.537 1.00 97.31 160 THR A N 1
ATOM 1180 C CA . THR A 1 160 ? 2.086 4.003 -16.803 1.00 97.31 160 THR A CA 1
ATOM 1181 C C . THR A 1 160 ? 1.390 3.212 -15.706 1.00 97.31 160 THR A C 1
ATOM 1183 O O . THR A 1 160 ? 0.829 2.148 -15.967 1.00 97.31 160 THR A O 1
ATOM 1186 N N . MET A 1 161 ? 1.452 3.716 -14.481 1.00 95.69 161 MET A N 1
ATOM 1187 C CA . MET A 1 161 ? 0.902 3.100 -13.281 1.00 95.69 161 MET A CA 1
ATOM 1188 C C . MET A 1 161 ? -0.137 4.032 -12.670 1.00 95.69 161 MET A C 1
ATOM 1190 O O . MET A 1 161 ? 0.070 5.241 -12.600 1.00 95.69 161 MET A O 1
ATOM 1194 N N . SER A 1 162 ? -1.248 3.458 -12.219 1.00 94.88 162 SER A N 1
ATOM 1195 C CA . SER A 1 162 ? -2.305 4.175 -11.512 1.00 94.88 162 SER A CA 1
ATOM 1196 C C . SER A 1 162 ? -2.229 3.890 -10.015 1.00 94.88 162 SER A C 1
ATOM 1198 O O . SER A 1 162 ? -2.218 2.724 -9.616 1.00 94.88 162 SER A O 1
ATOM 1200 N N . ILE A 1 163 ? -2.257 4.934 -9.197 1.00 93.81 163 ILE A N 1
ATOM 1201 C CA . ILE A 1 163 ? -2.417 4.854 -7.749 1.00 93.81 163 ILE A CA 1
ATOM 1202 C C . ILE A 1 163 ? -3.894 4.585 -7.469 1.00 93.81 163 ILE A C 1
ATOM 1204 O O . ILE A 1 163 ? -4.760 5.441 -7.665 1.00 93.81 163 ILE A O 1
ATOM 1208 N N . THR A 1 164 ? -4.194 3.372 -7.024 1.00 90.94 164 THR A N 1
ATOM 1209 C CA . THR A 1 164 ? -5.553 2.951 -6.686 1.00 90.94 164 THR A CA 1
ATOM 1210 C C . THR A 1 164 ? -5.584 2.370 -5.290 1.00 90.94 164 THR A C 1
ATOM 1212 O O . THR A 1 164 ? -4.593 1.799 -4.843 1.00 90.94 164 THR A O 1
ATOM 1215 N N . LYS A 1 165 ? -6.743 2.460 -4.632 1.00 87.12 165 LYS A N 1
ATOM 1216 C CA . LYS A 1 165 ? -6.990 1.712 -3.402 1.00 87.12 165 LYS A CA 1
ATOM 1217 C C . LYS A 1 165 ? -6.737 0.231 -3.672 1.00 87.12 165 LYS A C 1
ATOM 1219 O O . LYS A 1 165 ? -7.127 -0.269 -4.736 1.00 87.12 165 LYS A O 1
ATOM 1224 N N . ASP A 1 166 ? -6.124 -0.444 -2.709 1.00 79.06 166 ASP A N 1
ATOM 1225 C CA . ASP A 1 166 ? -6.086 -1.895 -2.722 1.00 79.06 166 ASP A CA 1
ATOM 1226 C C . ASP A 1 166 ? -7.517 -2.466 -2.780 1.00 79.06 166 ASP A C 1
ATOM 1228 O O . ASP A 1 166 ? -8.483 -1.877 -2.285 1.00 79.06 166 ASP A O 1
ATOM 1232 N N . ARG A 1 167 ? -7.658 -3.595 -3.467 1.00 68.00 167 ARG A N 1
ATOM 1233 C CA . ARG A 1 167 ? -8.909 -4.342 -3.593 1.00 68.00 167 ARG A CA 1
ATOM 1234 C C . ARG A 1 167 ? -8.975 -5.511 -2.615 1.00 68.00 167 ARG A C 1
ATOM 1236 O O . ARG A 1 167 ? -9.852 -6.359 -2.787 1.00 68.00 167 ARG A O 1
ATOM 1243 N N . GLU A 1 168 ? -8.067 -5.576 -1.641 1.00 63.19 168 GLU A N 1
ATOM 1244 C CA . GLU A 1 168 ? -8.167 -6.541 -0.552 1.00 63.19 168 GLU A CA 1
ATOM 1245 C C . GLU A 1 168 ? -9.568 -6.459 0.079 1.00 63.19 168 GLU A C 1
ATOM 1247 O O . GLU A 1 168 ? -10.139 -5.380 0.282 1.00 63.19 168 GLU A O 1
ATOM 1252 N N . ILE A 1 169 ? -10.191 -7.630 0.216 1.00 60.12 169 ILE A N 1
ATOM 1253 C CA . ILE A 1 169 ? -11.611 -7.769 0.534 1.00 60.12 169 ILE A CA 1
ATOM 1254 C C . ILE A 1 169 ? -11.826 -7.262 1.960 1.00 60.12 169 ILE A C 1
ATOM 1256 O O . ILE A 1 169 ? -11.061 -7.583 2.860 1.00 60.12 169 ILE A O 1
ATOM 1260 N N . LEU A 1 170 ? -12.890 -6.487 2.173 1.00 66.31 170 LEU A N 1
ATOM 1261 C CA . LEU A 1 170 ? -13.326 -6.099 3.512 1.00 66.31 170 LEU A CA 1
ATOM 1262 C C . LEU A 1 170 ? -13.511 -7.360 4.378 1.00 66.31 170 LEU A C 1
ATOM 1264 O O . LEU A 1 170 ? -14.399 -8.168 4.101 1.00 66.31 170 LEU A O 1
ATOM 1268 N N . HIS A 1 171 ? -12.685 -7.521 5.413 1.00 75.31 171 HIS A N 1
ATOM 1269 C CA . HIS A 1 171 ? -12.726 -8.650 6.347 1.00 75.31 171 HIS A CA 1
ATOM 1270 C C . HIS A 1 171 ? -13.815 -8.456 7.413 1.00 75.31 171 HIS A C 1
ATOM 1272 O O . HIS A 1 171 ? -13.532 -8.400 8.601 1.00 75.31 171 HIS A O 1
ATOM 1278 N N . TYR A 1 172 ? -15.073 -8.346 6.982 1.00 86.12 172 TYR A N 1
ATOM 1279 C CA . TYR A 1 172 ? -16.224 -8.275 7.883 1.00 86.12 172 TYR A CA 1
ATOM 1280 C C . TYR A 1 172 ? -17.217 -9.386 7.555 1.00 86.12 172 TYR A C 1
ATOM 1282 O O . TYR A 1 172 ? -17.535 -9.624 6.388 1.00 86.12 172 TYR A O 1
ATOM 1290 N N . ALA A 1 173 ? -17.757 -10.025 8.589 1.00 91.25 173 ALA A N 1
ATOM 1291 C CA . ALA A 1 173 ? -18.897 -10.925 8.470 1.00 91.25 173 ALA A CA 1
ATOM 1292 C C . ALA A 1 173 ? -20.147 -10.166 8.001 1.00 91.25 173 ALA A C 1
ATOM 1294 O O . ALA A 1 173 ? -20.955 -10.683 7.227 1.00 91.25 173 ALA A O 1
ATOM 1295 N N . MET A 1 174 ? -20.282 -8.908 8.435 1.00 91.88 174 MET A N 1
ATOM 1296 C CA . MET A 1 174 ? -21.345 -8.006 8.009 1.00 91.88 174 MET A CA 1
ATOM 1297 C C . MET A 1 174 ? -20.843 -6.563 7.943 1.00 91.88 174 MET A C 1
ATOM 1299 O O . MET A 1 174 ? -20.319 -6.033 8.915 1.00 91.88 174 MET A O 1
ATOM 1303 N N . ALA A 1 175 ? -21.047 -5.894 6.808 1.00 92.00 175 ALA A N 1
ATOM 1304 C CA . ALA A 1 175 ? -20.736 -4.476 6.657 1.00 92.00 175 ALA A CA 1
ATOM 1305 C C . ALA A 1 175 ? -21.933 -3.719 6.076 1.00 92.00 175 ALA A C 1
ATOM 1307 O O . ALA A 1 175 ? -22.502 -4.111 5.054 1.00 92.00 175 ALA A O 1
ATOM 1308 N N . GLY A 1 176 ? -22.310 -2.616 6.718 1.00 90.88 176 GLY A N 1
ATOM 1309 C CA . GLY A 1 176 ? -23.467 -1.811 6.350 1.00 90.88 176 GLY A CA 1
ATOM 1310 C C . GLY A 1 176 ? -23.142 -0.325 6.251 1.00 90.88 176 GLY A C 1
ATOM 1311 O O . GLY A 1 176 ? -22.278 0.200 6.944 1.00 90.88 176 GLY A O 1
ATOM 1312 N N . ARG A 1 177 ? -23.881 0.394 5.399 1.00 89.69 177 ARG A N 1
ATOM 1313 C CA . ARG A 1 177 ? -23.876 1.871 5.409 1.00 89.69 177 ARG A CA 1
ATOM 1314 C C . ARG A 1 177 ? -24.922 2.477 6.345 1.00 89.69 177 ARG A C 1
ATOM 1316 O O . ARG A 1 177 ? -24.935 3.688 6.552 1.00 89.69 177 ARG A O 1
ATOM 1323 N N . GLY A 1 178 ? -25.836 1.642 6.829 1.00 93.06 178 GLY A N 1
ATOM 1324 C CA . GLY A 1 178 ? -26.965 2.019 7.664 1.00 93.06 178 GLY A CA 1
ATOM 1325 C C . GLY A 1 178 ? -26.859 1.441 9.068 1.00 93.06 178 GLY A C 1
ATOM 1326 O O . GLY A 1 178 ? -25.901 0.745 9.405 1.00 93.06 178 GLY A O 1
ATOM 1327 N N . ARG A 1 179 ? -27.896 1.710 9.860 1.00 93.88 179 ARG A N 1
ATOM 1328 C CA . ARG A 1 179 ? -28.093 1.053 11.152 1.00 93.88 179 ARG A CA 1
ATOM 1329 C C . ARG A 1 179 ? -28.303 -0.448 10.959 1.00 93.88 179 ARG A C 1
ATOM 1331 O O . ARG A 1 179 ? -28.972 -0.851 10.006 1.00 93.88 179 ARG A O 1
ATOM 1338 N N . MET A 1 180 ? -27.782 -1.247 11.880 1.00 94.94 180 MET A N 1
ATOM 1339 C CA . MET A 1 180 ? -27.990 -2.691 11.935 1.00 94.94 180 MET A CA 1
ATOM 1340 C C . MET A 1 180 ? -28.774 -3.053 13.191 1.00 94.94 180 MET A C 1
ATOM 1342 O O . MET A 1 180 ? -28.436 -2.612 14.285 1.00 94.94 180 MET A O 1
ATOM 1346 N N . TRP A 1 181 ? -29.831 -3.844 13.017 1.00 94.12 181 TRP A N 1
ATOM 1347 C CA . TRP A 1 181 ? -30.664 -4.342 14.108 1.00 94.12 181 TRP A CA 1
ATOM 1348 C C . TRP A 1 181 ? -30.560 -5.867 14.124 1.00 94.12 181 TRP A C 1
ATOM 1350 O O . TRP A 1 181 ? -31.024 -6.522 13.190 1.00 94.12 181 TRP A O 1
ATOM 1360 N N . LEU A 1 182 ? -29.882 -6.412 15.133 1.00 93.31 182 LEU A N 1
ATOM 1361 C CA . LEU A 1 182 ? -29.557 -7.833 15.258 1.00 93.31 182 LEU A CA 1
ATOM 1362 C C . LEU A 1 182 ? -30.279 -8.394 16.486 1.00 93.31 182 LEU A C 1
ATOM 1364 O O . LEU A 1 182 ? -29.826 -8.214 17.613 1.00 93.31 182 LEU A O 1
ATOM 1368 N N . THR A 1 183 ? -31.428 -9.030 16.275 1.00 92.19 183 THR A N 1
ATOM 1369 C CA . THR A 1 183 ? -32.341 -9.428 17.358 1.00 92.19 183 THR A CA 1
ATOM 1370 C C . THR A 1 183 ? -32.635 -10.922 17.368 1.00 92.19 183 THR A C 1
ATOM 1372 O O . THR A 1 183 ? -32.701 -11.537 16.304 1.00 92.19 183 THR A O 1
ATOM 1375 N N . GLY A 1 184 ? -32.957 -11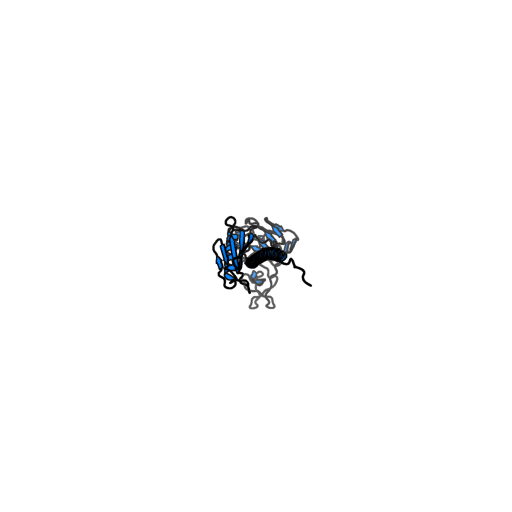.454 18.546 1.00 91.75 184 GLY A N 1
ATOM 1376 C CA . GLY A 1 184 ? -33.221 -12.876 18.762 1.00 91.75 184 GLY A CA 1
ATOM 1377 C C . GLY A 1 184 ? -31.933 -13.694 18.804 1.00 91.75 184 GLY A C 1
ATOM 1378 O O . GLY A 1 184 ? -30.839 -13.134 18.831 1.00 91.75 184 GLY A O 1
ATOM 1379 N N . ASP A 1 185 ? -32.079 -15.015 18.764 1.00 94.62 185 ASP A N 1
ATOM 1380 C CA . ASP A 1 185 ? -30.976 -15.982 18.754 1.00 94.62 185 ASP A CA 1
ATOM 1381 C C . ASP A 1 185 ? -30.203 -15.936 17.420 1.00 94.62 185 ASP A C 1
ATOM 1383 O O . ASP A 1 185 ? -30.490 -16.662 16.462 1.00 94.62 185 ASP A O 1
ATOM 1387 N N . THR A 1 186 ? -29.277 -14.979 17.318 1.00 94.50 186 THR A N 1
ATOM 1388 C CA . THR A 1 186 ? -28.439 -14.739 16.137 1.00 94.50 186 THR A CA 1
ATOM 1389 C C . THR A 1 186 ? -26.974 -14.871 16.515 1.00 94.50 186 THR A C 1
ATOM 1391 O O . THR A 1 186 ? -26.475 -14.094 17.323 1.00 94.50 186 THR A O 1
ATOM 1394 N N . THR A 1 187 ? -26.256 -15.774 15.848 1.00 96.25 187 THR A N 1
ATOM 1395 C CA . THR A 1 187 ? -24.795 -15.881 15.952 1.00 96.25 187 THR A CA 1
ATOM 1396 C C . THR A 1 187 ? -24.127 -15.391 14.670 1.00 96.25 187 THR A C 1
ATOM 1398 O O . THR A 1 187 ? -24.407 -15.895 13.581 1.00 96.25 187 THR A O 1
ATOM 1401 N N . ILE A 1 188 ? -23.216 -14.426 14.792 1.00 95.44 188 ILE A N 1
ATOM 1402 C CA . ILE A 1 188 ? -22.377 -13.922 13.700 1.00 95.44 188 ILE A CA 1
ATOM 1403 C C . ILE A 1 188 ? -20.935 -14.334 13.978 1.00 95.44 188 ILE A C 1
ATOM 1405 O O . ILE A 1 188 ? -20.410 -14.056 15.049 1.00 95.44 188 ILE A O 1
ATOM 1409 N N . TYR A 1 189 ? -20.294 -14.978 13.005 1.00 95.38 189 TYR A N 1
ATOM 1410 C CA . TYR A 1 189 ? -18.880 -15.342 13.079 1.00 95.38 189 TYR A CA 1
ATOM 1411 C C . TYR A 1 189 ? -18.036 -14.295 12.353 1.00 95.38 189 TYR A C 1
ATOM 1413 O O . TYR A 1 189 ? -18.032 -14.271 11.121 1.00 95.38 189 TYR A O 1
ATOM 1421 N N . GLY A 1 190 ? -17.320 -13.468 13.115 1.00 93.00 190 GLY A N 1
ATOM 1422 C CA . GLY A 1 190 ? -16.433 -12.416 12.628 1.00 93.00 190 GLY A CA 1
ATOM 1423 C C . GLY A 1 190 ? -16.956 -10.997 12.849 1.00 93.00 190 GLY A C 1
ATOM 1424 O O . GLY A 1 190 ? -18.078 -10.774 13.308 1.00 93.00 190 GLY A O 1
ATOM 1425 N N . ASP A 1 191 ? -16.112 -10.037 12.484 1.00 93.88 191 ASP A N 1
ATOM 1426 C CA . ASP A 1 191 ? -16.327 -8.620 12.753 1.00 93.88 191 ASP A CA 1
ATOM 1427 C C . ASP A 1 191 ? -17.512 -8.039 11.981 1.00 93.88 191 ASP A C 1
ATOM 1429 O O . ASP A 1 191 ? -17.790 -8.407 10.833 1.00 93.88 191 ASP A O 1
ATOM 1433 N N . ILE A 1 192 ? -18.174 -7.055 12.586 1.00 94.88 192 ILE A N 1
ATOM 1434 C CA . ILE A 1 192 ? -19.212 -6.264 11.928 1.00 94.88 192 ILE A CA 1
ATOM 1435 C C . ILE A 1 192 ? -18.818 -4.792 11.853 1.00 94.88 192 ILE A C 1
ATOM 1437 O O . ILE A 1 192 ? -18.140 -4.277 12.739 1.00 94.88 192 ILE A O 1
ATOM 1441 N N . PHE A 1 193 ? -19.258 -4.099 10.801 1.00 93.44 193 PHE A N 1
ATOM 1442 C CA . PHE A 1 193 ? -18.909 -2.697 10.564 1.00 93.44 193 PHE A CA 1
ATOM 1443 C C . PHE A 1 193 ? -20.085 -1.863 10.059 1.00 93.44 193 PHE A C 1
ATOM 1445 O O . PHE A 1 193 ? -20.798 -2.265 9.136 1.00 93.44 193 PHE A O 1
ATOM 1452 N N . SER A 1 194 ? -20.256 -0.658 10.611 1.00 92.56 194 SER A N 1
ATOM 1453 C CA . SER A 1 194 ? -21.211 0.330 10.101 1.00 92.56 194 SER A CA 1
ATOM 1454 C C . SER A 1 194 ? -20.558 1.675 9.789 1.00 92.56 194 SER A C 1
ATOM 1456 O O . SER A 1 194 ? -19.926 2.287 10.649 1.00 92.56 194 SER A O 1
ATOM 1458 N N . THR A 1 195 ? -20.813 2.213 8.588 1.00 91.19 195 THR A N 1
ATOM 1459 C CA . THR A 1 195 ? -20.489 3.619 8.265 1.00 91.19 195 THR A CA 1
ATOM 1460 C C . THR A 1 195 ? -21.561 4.608 8.734 1.00 91.19 195 THR A C 1
ATOM 1462 O O . THR A 1 195 ? -21.582 5.753 8.273 1.00 91.19 195 THR A O 1
ATOM 1465 N N . TRP A 1 196 ? -22.517 4.182 9.559 1.00 92.62 196 TRP A N 1
ATOM 1466 C CA . TRP A 1 196 ? -23.563 5.056 10.075 1.00 92.62 196 TRP A CA 1
ATOM 1467 C C . TRP A 1 196 ? -22.968 6.085 11.043 1.00 92.62 196 TRP A C 1
ATOM 1469 O O . TRP A 1 196 ? -22.503 5.740 12.121 1.00 92.62 196 TRP A O 1
ATOM 1479 N N . ASN A 1 197 ? -22.991 7.361 10.656 1.00 89.50 197 ASN A N 1
ATOM 1480 C CA . ASN A 1 197 ? -22.361 8.457 11.399 1.00 89.50 197 ASN A CA 1
ATOM 1481 C C . ASN A 1 197 ? -23.367 9.413 12.065 1.00 89.50 197 ASN A C 1
ATOM 1483 O O . ASN A 1 197 ? -22.991 10.490 12.534 1.00 89.50 197 ASN A O 1
ATOM 1487 N N . ASN A 1 198 ? -24.654 9.057 12.083 1.00 89.69 198 ASN A N 1
ATOM 1488 C CA . ASN A 1 198 ? -25.674 9.864 12.738 1.00 89.69 198 ASN A CA 1
ATOM 1489 C C . ASN A 1 198 ? -25.652 9.599 14.249 1.00 89.69 198 ASN A C 1
ATOM 1491 O O . ASN A 1 198 ? -26.238 8.633 14.725 1.00 89.69 198 ASN A O 1
ATOM 1495 N N . LYS A 1 199 ? -25.006 10.500 14.989 1.00 88.38 199 LYS A N 1
ATOM 1496 C CA . LYS A 1 199 ? -24.759 10.380 16.433 1.00 88.38 199 LYS A CA 1
ATOM 1497 C C . LYS A 1 199 ? -26.028 10.335 17.288 1.00 88.38 199 LYS A C 1
ATOM 1499 O O . LYS A 1 199 ? -25.988 9.767 18.368 1.00 88.38 199 LYS A O 1
ATOM 1504 N N . TYR A 1 200 ? -27.152 10.866 16.799 1.00 89.44 200 TYR A N 1
ATOM 1505 C CA . TYR A 1 200 ? -28.421 10.892 17.539 1.00 89.44 200 TYR A CA 1
ATOM 1506 C C . TYR A 1 200 ? -29.073 9.512 17.688 1.00 89.44 200 TYR A C 1
ATOM 1508 O O . TYR A 1 200 ? -30.036 9.379 18.440 1.00 89.44 200 TYR A O 1
ATOM 1516 N N . VAL A 1 201 ? -28.616 8.507 16.933 1.00 90.00 201 VAL A N 1
ATOM 1517 C CA . VAL A 1 201 ? -29.231 7.181 16.911 1.00 90.00 201 VAL A CA 1
ATOM 1518 C C . VAL A 1 201 ? -28.168 6.109 16.697 1.00 90.00 201 VAL A C 1
ATOM 1520 O O . VAL A 1 201 ? -27.429 6.179 15.714 1.00 90.00 201 VAL A O 1
ATOM 1523 N N . SER A 1 202 ? -28.162 5.0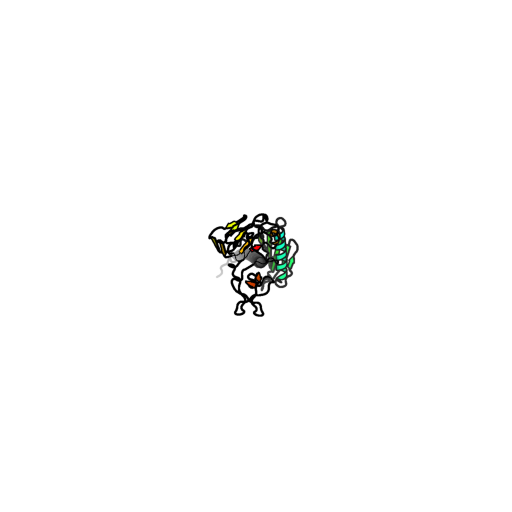82 17.548 1.00 92.06 202 SER A N 1
ATOM 1524 C CA . SER A 1 202 ? -27.138 4.039 17.519 1.00 92.06 202 SER A CA 1
ATOM 1525 C C . SER A 1 202 ? -26.970 3.353 16.150 1.00 92.06 202 SER A C 1
ATOM 1527 O O . SER A 1 202 ? -27.977 3.008 15.509 1.00 92.06 202 SER A O 1
ATOM 1529 N N . PRO A 1 203 ? -25.720 3.119 15.695 1.00 93.69 203 PRO A N 1
ATOM 1530 C CA . PRO A 1 203 ? -25.415 2.341 14.493 1.00 93.69 203 PRO A CA 1
ATOM 1531 C C . PRO A 1 203 ? -25.783 0.859 14.629 1.00 93.69 203 PRO A C 1
ATOM 1533 O O . PRO A 1 203 ? -26.063 0.217 13.616 1.00 93.69 203 PRO A O 1
ATOM 1536 N N . PHE A 1 204 ? -25.822 0.336 15.853 1.00 95.38 204 PHE A N 1
ATOM 1537 C CA . PHE A 1 204 ? -26.108 -1.062 16.153 1.00 95.38 204 PHE A CA 1
ATOM 1538 C C . PHE A 1 204 ? -27.173 -1.155 17.236 1.00 95.38 204 PHE A C 1
ATOM 1540 O O . PHE A 1 204 ? -27.137 -0.401 18.200 1.00 95.38 204 PHE A O 1
ATOM 1547 N N . ASN A 1 205 ? -28.100 -2.089 17.099 1.00 94.38 205 ASN A N 1
ATOM 1548 C CA . ASN A 1 205 ? -28.952 -2.491 18.206 1.00 94.38 205 ASN A CA 1
ATOM 1549 C C . ASN A 1 205 ? -28.951 -4.015 18.286 1.00 94.38 205 ASN A C 1
ATOM 1551 O O . ASN A 1 205 ? -29.207 -4.672 17.270 1.00 94.38 205 ASN A O 1
ATOM 1555 N N . THR A 1 206 ? -28.634 -4.563 19.457 1.00 94.69 206 THR A N 1
ATOM 1556 C CA . THR A 1 206 ? -28.654 -6.005 19.701 1.00 94.69 206 THR A CA 1
ATOM 1557 C C . THR A 1 206 ? -29.530 -6.360 20.892 1.00 94.69 206 THR A C 1
ATOM 1559 O O . THR A 1 206 ? -29.696 -5.578 21.823 1.00 94.69 206 THR A O 1
ATOM 1562 N N . THR A 1 207 ? -30.128 -7.548 20.853 1.00 92.69 207 THR A N 1
ATOM 1563 C CA . THR A 1 207 ? -30.757 -8.151 22.036 1.00 92.69 207 THR A CA 1
ATOM 1564 C C . THR A 1 207 ? -29.749 -9.006 22.794 1.00 92.69 207 THR A C 1
ATOM 1566 O O . THR A 1 207 ? -28.748 -9.426 22.221 1.00 92.69 207 THR A O 1
ATOM 1569 N N . SER A 1 208 ? -30.051 -9.341 24.049 1.00 92.06 208 SER A N 1
ATOM 1570 C CA . SER A 1 208 ? -29.190 -10.186 24.890 1.00 92.06 208 SER A CA 1
ATOM 1571 C C . SER A 1 208 ? -28.940 -11.597 24.351 1.00 92.06 208 SER A C 1
ATOM 1573 O O . SER A 1 208 ? -27.981 -12.242 24.748 1.00 92.06 208 SER A O 1
ATOM 1575 N N . GLU A 1 209 ? -29.791 -12.077 23.444 1.00 93.50 209 GLU A N 1
ATOM 1576 C CA . GLU A 1 209 ? -29.654 -13.383 22.780 1.00 93.50 209 GLU A CA 1
ATOM 1577 C C . GLU A 1 209 ? -28.722 -13.351 21.553 1.00 93.50 209 GLU A C 1
ATOM 1579 O O . GLU A 1 209 ? -28.461 -14.384 20.945 1.00 93.50 209 GLU A O 1
ATOM 1584 N N . THR A 1 210 ? -28.227 -12.175 21.160 1.00 94.75 210 THR A N 1
ATOM 1585 C CA . THR A 1 210 ? -27.334 -12.034 20.007 1.00 94.75 210 THR A CA 1
ATOM 1586 C C . THR A 1 210 ? -25.893 -12.333 20.421 1.00 94.75 210 THR A C 1
ATOM 1588 O O . THR A 1 210 ? -25.419 -11.831 21.437 1.00 94.75 210 THR A O 1
ATOM 1591 N N . SER A 1 211 ? -25.155 -13.076 19.600 1.00 95.19 211 SER A N 1
ATOM 1592 C CA . SER A 1 211 ? -23.720 -13.307 19.782 1.00 95.19 211 SER A CA 1
ATOM 1593 C C . SER A 1 211 ? -22.941 -12.896 18.539 1.00 95.19 211 SER A C 1
ATOM 1595 O O . SER A 1 211 ? -23.133 -13.441 17.452 1.00 95.19 211 SER A O 1
ATOM 1597 N N . ILE A 1 212 ? -22.033 -11.942 18.699 1.00 96.12 212 ILE A N 1
ATOM 1598 C CA . ILE A 1 212 ? -21.090 -11.501 17.675 1.00 96.12 212 ILE A CA 1
ATOM 1599 C C . ILE A 1 212 ? -19.721 -12.033 18.086 1.00 96.12 212 ILE A C 1
ATOM 1601 O O . ILE A 1 212 ? -19.081 -11.510 18.990 1.00 96.12 212 ILE A O 1
ATOM 1605 N N . LEU A 1 213 ? -19.281 -13.108 17.442 1.00 94.56 213 LEU A N 1
ATOM 1606 C CA . LEU A 1 213 ? -17.978 -13.728 17.677 1.00 94.56 213 LEU A CA 1
ATOM 1607 C C . LEU A 1 213 ? -16.912 -12.956 16.891 1.00 94.56 213 LEU A C 1
ATOM 1609 O O . LEU A 1 213 ? -16.415 -13.425 15.864 1.00 94.56 213 LEU A O 1
ATOM 1613 N N . GLY A 1 214 ? -16.697 -11.715 17.318 1.00 93.19 214 GLY A N 1
ATOM 1614 C CA . GLY A 1 214 ? -15.822 -10.730 16.701 1.00 93.19 214 GLY A CA 1
ATOM 1615 C C . GLY A 1 214 ? -16.080 -9.327 17.248 1.00 93.19 214 GLY A C 1
ATOM 1616 O O . GLY A 1 214 ? -16.854 -9.122 18.192 1.00 93.19 214 GLY A O 1
ATOM 1617 N N . LYS A 1 215 ? -15.438 -8.340 16.628 1.00 93.44 215 LYS A N 1
ATOM 1618 C CA . LYS A 1 215 ? -15.510 -6.933 17.024 1.00 93.44 215 LYS A CA 1
ATOM 1619 C C . LYS A 1 215 ? -16.654 -6.184 16.347 1.00 93.44 215 LYS A C 1
ATOM 1621 O O . LYS A 1 215 ? -17.042 -6.462 15.208 1.00 93.44 215 LYS A O 1
ATOM 1626 N N . VAL A 1 216 ? -17.159 -5.167 17.037 1.00 94.75 216 VAL A N 1
ATOM 1627 C CA . VAL A 1 216 ? -18.176 -4.235 16.542 1.00 94.75 216 VAL A CA 1
ATOM 1628 C C . VAL A 1 216 ? -17.511 -2.911 16.188 1.00 94.75 216 VAL A C 1
ATOM 1630 O O . VAL A 1 216 ? -17.035 -2.200 17.061 1.00 94.75 216 VAL A O 1
ATOM 1633 N N . ASN A 1 217 ? -17.497 -2.556 14.905 1.00 93.56 217 ASN A N 1
ATOM 1634 C CA . ASN A 1 217 ? -16.731 -1.422 14.391 1.00 93.56 217 ASN A CA 1
ATOM 1635 C C . ASN A 1 217 ? -17.656 -0.284 13.926 1.00 93.56 217 ASN A C 1
ATOM 1637 O O . ASN A 1 217 ? -18.573 -0.502 13.124 1.00 93.56 217 ASN A O 1
ATOM 1641 N N . THR A 1 218 ? -17.404 0.950 14.365 1.00 91.75 218 THR A N 1
ATOM 1642 C CA . THR A 1 218 ? -18.211 2.126 13.996 1.00 91.75 218 THR A CA 1
ATOM 1643 C C . THR A 1 218 ? -17.365 3.328 13.593 1.00 91.75 218 THR A C 1
ATOM 1645 O O . THR A 1 218 ? -16.306 3.585 14.150 1.00 91.75 218 THR A O 1
ATOM 1648 N N . VAL A 1 219 ? -17.876 4.129 12.653 1.00 89.75 219 VAL A N 1
ATOM 1649 C CA . VAL A 1 219 ? -17.279 5.426 12.277 1.00 89.75 219 VAL A CA 1
ATOM 1650 C C . VAL A 1 219 ? -17.562 6.550 13.292 1.00 89.75 219 VAL A C 1
ATOM 1652 O O . VAL A 1 219 ? -17.155 7.694 13.088 1.00 89.75 219 VAL A O 1
ATOM 1655 N N . ILE A 1 220 ? -18.324 6.269 14.352 1.00 88.56 220 ILE A N 1
ATOM 1656 C CA . ILE A 1 220 ? -18.641 7.240 15.404 1.00 88.56 220 ILE A CA 1
ATOM 1657 C C . ILE A 1 220 ? -17.489 7.293 16.412 1.00 88.56 220 ILE A C 1
ATOM 1659 O O . ILE A 1 220 ? -17.011 6.263 16.872 1.00 88.56 220 ILE A O 1
ATOM 1663 N N . GLN A 1 221 ? -17.076 8.507 16.779 1.00 88.62 221 GLN A N 1
ATOM 1664 C CA . GLN A 1 221 ? -16.113 8.742 17.857 1.00 88.62 221 GLN A CA 1
ATOM 1665 C C . GLN A 1 221 ? -16.779 8.554 19.220 1.00 88.62 221 GLN A C 1
ATOM 1667 O O . GLN A 1 221 ? -17.867 9.096 19.448 1.00 88.62 221 GLN A O 1
ATOM 1672 N N . LYS A 1 222 ? -16.097 7.869 20.137 1.00 86.31 222 LYS A N 1
ATOM 1673 C CA . LYS A 1 222 ? -16.582 7.574 21.490 1.00 86.31 222 LYS A CA 1
ATOM 1674 C C . LYS A 1 222 ? -17.008 8.821 22.266 1.00 86.31 222 LYS A C 1
ATOM 1676 O O . LYS A 1 222 ? -18.159 8.922 22.677 1.00 86.31 222 LYS A O 1
ATOM 1681 N N . ASP A 1 223 ? -16.140 9.829 22.331 1.00 84.94 223 ASP A N 1
ATOM 1682 C CA . ASP A 1 223 ? -16.399 11.100 23.031 1.00 84.94 223 ASP A CA 1
ATOM 1683 C C . ASP A 1 223 ? -17.622 11.847 22.499 1.00 84.94 223 ASP A C 1
ATOM 1685 O O . ASP A 1 223 ? -18.206 12.701 23.167 1.00 84.94 223 ASP A O 1
ATOM 1689 N N . SER A 1 224 ? -18.030 11.534 21.269 1.00 83.94 224 SER A N 1
ATOM 1690 C CA . SER A 1 224 ? -19.202 12.145 20.676 1.00 83.94 224 SER A CA 1
ATOM 1691 C C . SER A 1 224 ? -20.517 11.521 21.131 1.00 83.94 224 SER A C 1
ATOM 1693 O O . SER A 1 224 ? -21.550 12.130 20.872 1.00 83.94 224 SER A O 1
ATOM 1695 N N . LEU A 1 225 ? -20.499 10.366 21.805 1.00 83.12 225 LEU A N 1
ATOM 1696 C CA . LEU A 1 225 ? -21.694 9.701 22.329 1.00 83.12 225 LEU A CA 1
ATOM 1697 C C . LEU A 1 225 ? -22.157 10.254 23.678 1.00 83.12 225 LEU A C 1
ATOM 1699 O O . LEU A 1 225 ? -23.360 10.375 23.874 1.00 83.12 225 LEU A O 1
ATOM 1703 N N . GLY A 1 226 ? -21.246 10.706 24.548 1.00 72.50 226 GLY A N 1
ATOM 1704 C CA . GLY A 1 226 ? -21.562 11.091 25.937 1.00 72.50 226 GLY A CA 1
ATOM 1705 C C . GLY A 1 226 ? -22.550 12.259 26.125 1.00 72.50 226 GLY A C 1
ATOM 1706 O O . GLY A 1 226 ? -22.895 12.604 27.250 1.00 72.50 226 GLY A O 1
ATOM 1707 N N . SER A 1 227 ? -23.013 12.894 25.041 1.00 70.25 227 SER A N 1
ATOM 1708 C CA . SER A 1 227 ? -24.087 13.907 25.052 1.00 70.25 227 SER A CA 1
ATOM 1709 C C . SER A 1 227 ? -25.466 13.364 24.642 1.00 70.25 227 SER A C 1
ATOM 1711 O O . SER A 1 227 ? -26.421 14.140 24.562 1.00 70.25 227 SER A O 1
ATOM 1713 N N . TYR A 1 228 ? -25.582 12.072 24.331 1.00 80.56 228 TYR A N 1
ATOM 1714 C CA . TYR A 1 228 ? -26.790 11.443 23.796 1.00 80.56 228 TYR A CA 1
ATOM 1715 C C . TYR A 1 228 ? -27.407 10.437 24.778 1.00 80.56 228 TYR A C 1
ATOM 1717 O O . TYR A 1 228 ? -26.854 10.138 25.827 1.00 80.56 228 TYR A O 1
ATOM 1725 N N . HIS A 1 229 ? -28.616 9.963 24.463 1.00 83.00 229 HIS A N 1
ATOM 1726 C CA . HIS A 1 229 ? -29.425 9.108 25.344 1.00 83.00 229 HIS A CA 1
ATOM 1727 C C . HIS A 1 229 ? -29.092 7.606 25.252 1.00 83.00 229 HIS A C 1
ATOM 1729 O O . HIS A 1 229 ? -29.933 6.797 25.636 1.00 83.00 229 HIS A O 1
ATOM 1735 N N . TYR A 1 230 ? -27.934 7.237 24.703 1.00 89.56 230 TYR A N 1
ATOM 1736 C CA . TYR A 1 230 ? -27.515 5.842 24.572 1.00 89.56 230 TYR A CA 1
ATOM 1737 C C . TYR A 1 230 ? -25.994 5.714 24.613 1.00 89.56 230 TYR A C 1
ATOM 1739 O O . TYR A 1 230 ? -25.288 6.638 24.204 1.00 89.56 230 TYR A O 1
ATOM 1747 N N . ASP A 1 231 ? -25.544 4.523 24.990 1.00 89.31 231 ASP A N 1
ATOM 1748 C CA . ASP A 1 231 ? -24.167 4.057 24.856 1.00 89.31 231 ASP A CA 1
ATOM 1749 C C . ASP A 1 231 ? -24.138 2.772 24.010 1.00 89.31 231 ASP A C 1
ATOM 1751 O O . ASP A 1 231 ? -25.173 2.148 23.763 1.00 89.31 231 ASP A O 1
ATOM 1755 N N . LEU A 1 232 ? -22.973 2.379 23.485 1.00 91.06 232 LEU A N 1
ATOM 1756 C CA . LEU A 1 232 ? -22.840 1.052 22.861 1.00 91.06 232 LEU A CA 1
ATOM 1757 C C . LEU A 1 232 ? -22.492 -0.021 23.891 1.00 91.06 232 LEU A C 1
ATOM 1759 O O . LEU A 1 232 ? -22.856 -1.167 23.694 1.00 91.06 232 LEU A O 1
ATOM 1763 N N . GLU A 1 233 ? -21.810 0.344 24.969 1.00 90.19 233 GLU A N 1
ATOM 1764 C CA . GLU A 1 233 ? -21.356 -0.550 26.033 1.00 90.19 233 GLU A CA 1
ATOM 1765 C C . GLU A 1 233 ? -21.238 0.260 27.332 1.00 90.19 233 GLU A C 1
ATOM 1767 O O . GLU A 1 233 ? -20.974 1.464 27.278 1.00 90.19 233 GLU A O 1
ATOM 1772 N N . THR A 1 234 ? -21.398 -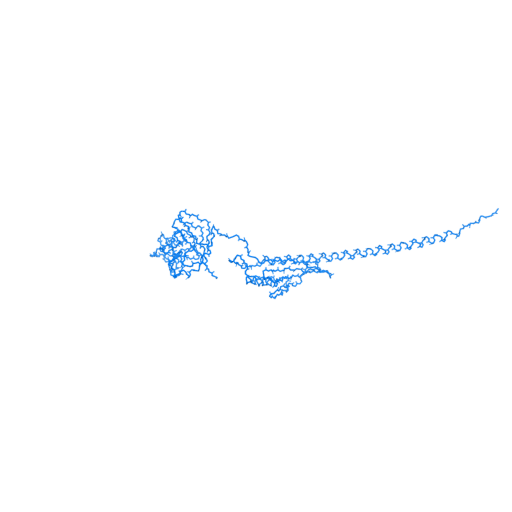0.383 28.492 1.00 91.56 234 THR A N 1
ATOM 1773 C CA . THR A 1 234 ? -21.208 0.283 29.786 1.00 91.56 234 THR A CA 1
ATOM 1774 C C . THR A 1 234 ? -19.724 0.469 30.063 1.00 91.56 234 THR A C 1
ATOM 1776 O O . THR A 1 234 ? -18.935 -0.478 29.984 1.00 91.56 234 THR A O 1
ATOM 1779 N N . LEU A 1 235 ? -19.355 1.689 30.445 1.00 90.38 235 LEU A N 1
ATOM 1780 C CA . LEU A 1 235 ? -17.973 2.094 30.665 1.00 90.38 235 LEU A CA 1
ATOM 1781 C C . LEU A 1 235 ? -17.740 2.588 32.096 1.00 90.38 235 LEU A C 1
ATOM 1783 O O . LEU A 1 235 ? -18.656 3.089 32.751 1.00 90.38 235 LEU A O 1
ATOM 1787 N N . ASP A 1 236 ? -16.497 2.487 32.561 1.00 90.12 236 ASP A N 1
ATOM 1788 C CA . ASP A 1 236 ? -16.017 3.142 33.776 1.00 90.12 236 ASP A CA 1
ATOM 1789 C C . ASP A 1 236 ? -15.807 4.661 33.565 1.00 90.12 236 ASP A C 1
ATOM 1791 O O . ASP A 1 236 ? -16.021 5.214 32.481 1.00 90.12 236 ASP A O 1
ATOM 1795 N N . GLY A 1 237 ? -15.349 5.359 34.610 1.00 85.62 237 GLY A N 1
ATOM 1796 C CA . GLY A 1 237 ? -15.047 6.795 34.539 1.00 85.62 237 GLY A CA 1
ATOM 1797 C C . GLY A 1 237 ? -13.882 7.168 33.609 1.00 85.62 237 GLY A C 1
ATOM 1798 O O . GLY A 1 237 ? -13.738 8.342 33.270 1.00 85.62 237 GLY A O 1
ATOM 1799 N N . ASN A 1 238 ? -13.079 6.190 33.188 1.00 85.75 238 ASN A N 1
ATOM 1800 C CA . ASN A 1 238 ? -11.950 6.344 32.272 1.00 85.75 238 ASN A CA 1
ATOM 1801 C C . ASN A 1 238 ? -12.308 5.939 30.831 1.00 85.75 238 ASN A C 1
ATOM 1803 O O . ASN A 1 238 ? -11.474 6.052 29.935 1.00 85.75 238 ASN A O 1
ATOM 1807 N N . GLY A 1 239 ? -13.543 5.492 30.587 1.00 86.56 239 GLY A N 1
ATOM 1808 C CA . GLY A 1 239 ? -13.990 5.028 29.283 1.00 86.56 239 GLY A CA 1
ATOM 1809 C C . GLY A 1 239 ? -13.598 3.583 28.966 1.00 86.56 239 GLY A C 1
ATOM 1810 O O . GLY A 1 239 ? -13.595 3.221 27.795 1.00 86.56 239 GLY A O 1
ATOM 1811 N N . ASN A 1 240 ? -13.294 2.739 29.942 1.00 90.31 240 ASN A N 1
ATOM 1812 C CA . ASN A 1 240 ? -13.012 1.319 29.737 1.00 90.31 240 ASN A CA 1
ATOM 1813 C C . ASN A 1 240 ? -14.269 0.469 29.956 1.00 90.31 240 ASN A C 1
ATOM 1815 O O . ASN A 1 240 ? -15.056 0.781 30.849 1.00 90.31 240 ASN A O 1
ATOM 1819 N N . PRO A 1 241 ? -14.476 -0.604 29.176 1.00 92.38 241 PRO A N 1
ATOM 1820 C CA . PRO A 1 241 ? -15.625 -1.482 29.351 1.00 92.38 241 PRO A CA 1
ATOM 1821 C C . PRO A 1 241 ? -15.615 -2.197 30.702 1.00 92.38 241 PRO A C 1
ATOM 1823 O O . PRO A 1 241 ? -14.568 -2.653 31.164 1.00 92.38 241 PRO A O 1
ATOM 1826 N N . LEU A 1 242 ? -16.799 -2.312 31.307 1.00 95.06 242 LEU A N 1
ATOM 1827 C CA . LEU A 1 242 ? -16.983 -2.986 32.588 1.00 95.06 242 LEU A CA 1
ATOM 1828 C C . LEU A 1 242 ? -17.339 -4.467 32.420 1.00 95.06 242 LEU A C 1
ATOM 1830 O O . LEU A 1 242 ? -18.210 -4.839 31.629 1.00 95.06 242 LEU A O 1
ATOM 1834 N N . PHE A 1 243 ? -16.716 -5.304 33.244 1.00 95.94 243 PHE A N 1
ATOM 1835 C CA . PHE A 1 243 ? -16.950 -6.745 33.324 1.00 95.94 243 PHE A CA 1
ATOM 1836 C C . PHE A 1 243 ? -17.247 -7.150 34.757 1.00 95.94 243 PHE A C 1
ATOM 1838 O O . PHE A 1 243 ? -16.630 -6.638 35.687 1.00 95.94 243 PHE A O 1
ATOM 1845 N N . SER A 1 244 ? -18.167 -8.092 34.946 1.00 95.25 244 SER A N 1
ATOM 1846 C CA . SER A 1 244 ? -18.336 -8.755 36.232 1.00 95.25 244 SER A CA 1
ATOM 1847 C C . SER A 1 244 ? -17.238 -9.789 36.433 1.00 95.25 244 SER A C 1
ATOM 1849 O O . SER A 1 244 ? -16.896 -10.533 35.518 1.00 95.25 244 SER A O 1
ATOM 1851 N N . PHE A 1 245 ? -16.711 -9.881 37.652 1.00 94.19 245 PHE A N 1
ATOM 1852 C CA . PHE A 1 245 ? -15.692 -10.880 37.957 1.00 94.19 245 PHE A CA 1
ATOM 1853 C C . PHE A 1 245 ? -16.233 -12.313 37.947 1.00 94.19 245 PHE A C 1
ATOM 1855 O O . PHE A 1 245 ? -15.463 -13.248 37.754 1.00 94.19 245 PHE A O 1
ATOM 1862 N N . GLY A 1 246 ? -17.531 -12.514 38.210 1.00 90.75 246 GLY A N 1
ATOM 1863 C CA . GLY A 1 246 ? -18.156 -13.845 38.289 1.00 90.75 246 GLY A CA 1
ATOM 1864 C C . GLY A 1 246 ? -17.666 -14.736 39.445 1.00 90.75 246 GLY A C 1
ATOM 1865 O O . GLY A 1 246 ? -18.255 -15.783 39.710 1.00 90.75 246 GLY A O 1
ATOM 1866 N N . GLN A 1 247 ? -16.626 -14.316 40.166 1.00 91.38 247 GLN A N 1
ATOM 1867 C CA . GLN A 1 247 ? -16.004 -15.014 41.287 1.00 91.38 247 GLN A CA 1
ATOM 1868 C C . GLN A 1 247 ? -15.426 -14.016 42.298 1.00 91.38 247 GLN A C 1
ATOM 1870 O O . GLN A 1 247 ? -15.351 -12.816 42.035 1.00 91.38 247 GLN A O 1
ATOM 1875 N N . THR A 1 248 ? -15.019 -14.509 43.468 1.00 93.94 248 THR A N 1
ATOM 1876 C CA . THR A 1 248 ? -14.229 -13.711 44.413 1.00 93.94 248 THR A CA 1
ATOM 1877 C C . THR A 1 248 ? -12.830 -13.499 43.847 1.00 93.94 248 THR A C 1
ATOM 1879 O O . THR A 1 248 ? -12.196 -14.458 43.412 1.00 93.94 248 THR A O 1
ATOM 1882 N N . VAL A 1 249 ? -12.360 -12.254 43.869 1.00 95.94 249 VAL A N 1
ATOM 1883 C CA . VAL A 1 249 ? -11.041 -11.871 43.358 1.00 95.94 249 VAL A CA 1
ATOM 1884 C C . VAL A 1 249 ? -10.195 -11.241 44.459 1.00 95.94 249 VAL A C 1
ATOM 1886 O O . VAL A 1 249 ? -10.729 -10.754 45.459 1.00 95.94 249 VAL A O 1
ATOM 1889 N N . TYR A 1 250 ? -8.878 -11.273 44.282 1.00 96.62 250 TYR A N 1
ATOM 1890 C CA . TYR A 1 250 ? -7.893 -10.850 45.274 1.00 96.62 250 TYR A CA 1
ATOM 1891 C C . TYR A 1 250 ? -6.958 -9.773 44.713 1.00 96.62 250 TYR A C 1
ATOM 1893 O O . TYR A 1 250 ? -6.716 -9.734 43.506 1.00 96.62 250 TYR A O 1
ATOM 1901 N N . ASP A 1 251 ? -6.430 -8.918 45.590 1.00 95.31 251 ASP A N 1
ATOM 1902 C CA . ASP A 1 251 ? -5.347 -7.979 45.271 1.00 95.31 251 ASP A CA 1
ATOM 1903 C C . ASP A 1 251 ? -3.968 -8.675 45.244 1.00 95.31 251 ASP A C 1
ATOM 1905 O O . ASP A 1 251 ? -3.840 -9.876 45.506 1.00 95.31 251 ASP A O 1
ATOM 1909 N N . ALA A 1 252 ? -2.913 -7.919 44.921 1.00 93.38 252 ALA A N 1
ATOM 1910 C CA . ALA A 1 252 ? -1.540 -8.431 44.867 1.00 93.38 252 ALA A CA 1
ATOM 1911 C C . ALA A 1 252 ? -1.012 -8.904 46.238 1.00 93.38 252 ALA A C 1
ATOM 1913 O O . ALA A 1 252 ? -0.081 -9.712 46.309 1.00 93.38 252 ALA A O 1
ATOM 1914 N N . GLU A 1 253 ? -1.603 -8.417 47.327 1.00 94.19 253 GLU A N 1
ATOM 1915 C CA . GLU A 1 253 ? -1.299 -8.793 48.703 1.00 94.19 253 GLU A CA 1
ATOM 1916 C C . GLU A 1 253 ? -2.103 -10.018 49.186 1.00 94.19 253 GLU A C 1
ATOM 1918 O O . GLU A 1 253 ? -1.844 -10.526 50.282 1.00 94.19 253 GLU A O 1
ATOM 1923 N N . GLY A 1 254 ? -3.037 -10.527 48.374 1.00 91.88 254 GLY A N 1
ATOM 1924 C CA . GLY A 1 254 ? -3.881 -11.683 48.674 1.00 91.88 254 GLY A CA 1
ATOM 1925 C C . GLY A 1 254 ? -5.119 -11.366 49.519 1.00 91.88 254 GLY A C 1
ATOM 1926 O O . GLY A 1 254 ? -5.726 -12.282 50.081 1.00 91.88 254 GLY A O 1
ATOM 1927 N N . ASN A 1 255 ? -5.513 -10.097 49.641 1.00 94.56 255 ASN A N 1
ATOM 1928 C CA . ASN A 1 255 ? -6.765 -9.711 50.285 1.00 94.56 255 ASN A CA 1
ATOM 1929 C C . ASN A 1 255 ? -7.917 -9.802 49.284 1.00 94.56 255 ASN A C 1
ATOM 1931 O O . ASN A 1 255 ? -7.788 -9.392 48.135 1.00 94.56 255 ASN A O 1
ATOM 1935 N N . ALA A 1 256 ? -9.064 -10.314 49.730 1.00 94.31 256 ALA A N 1
ATOM 1936 C CA . ALA A 1 256 ? -10.259 -10.353 48.895 1.00 94.31 256 ALA A CA 1
ATOM 1937 C C . ALA A 1 256 ? -10.764 -8.928 48.621 1.00 94.31 256 ALA A C 1
ATOM 1939 O O . ALA A 1 256 ? -10.987 -8.155 49.559 1.00 94.31 256 ALA A O 1
ATOM 1940 N N . LEU A 1 257 ? -10.982 -8.611 47.348 1.00 93.94 257 LEU A N 1
ATOM 1941 C CA . LEU A 1 257 ? -11.584 -7.353 46.928 1.00 93.94 257 LEU A CA 1
ATOM 1942 C C . LEU A 1 257 ? -13.101 -7.404 47.137 1.00 93.94 257 LEU A C 1
ATOM 1944 O O . LEU A 1 257 ? -13.750 -8.432 46.935 1.00 93.94 257 LEU A O 1
ATOM 1948 N N . ALA A 1 258 ? -13.666 -6.280 47.579 1.00 90.75 258 ALA A N 1
ATOM 1949 C CA . ALA A 1 258 ? -15.111 -6.137 47.762 1.00 90.75 258 ALA A CA 1
ATOM 1950 C C . ALA A 1 258 ? -15.845 -5.862 46.440 1.00 90.75 258 ALA A C 1
ATOM 1952 O O . ALA A 1 258 ? -17.057 -6.076 46.354 1.00 90.75 258 ALA A O 1
ATOM 1953 N N . ASP A 1 259 ? -15.117 -5.379 45.435 1.00 88.94 259 ASP A N 1
ATOM 1954 C CA . ASP A 1 259 ? -15.670 -5.065 44.129 1.00 88.94 259 ASP A CA 1
ATOM 1955 C C . ASP A 1 259 ? -16.104 -6.336 43.401 1.00 88.94 259 ASP A C 1
ATOM 1957 O O . ASP A 1 259 ? -15.539 -7.417 43.556 1.00 88.94 259 ASP A O 1
ATOM 1961 N N . THR A 1 260 ? -17.159 -6.198 42.605 1.00 92.38 260 THR A N 1
ATOM 1962 C CA . THR A 1 260 ? -17.750 -7.300 41.824 1.00 92.38 260 THR A CA 1
ATOM 1963 C C . THR A 1 260 ? -17.619 -7.079 40.321 1.00 92.38 260 THR A C 1
ATOM 1965 O O . THR A 1 260 ? -18.033 -7.931 39.527 1.00 92.38 260 THR A O 1
ATOM 1968 N N . ILE A 1 261 ? -17.058 -5.929 39.948 1.00 95.56 261 ILE A N 1
ATOM 1969 C CA . ILE A 1 261 ? -16.867 -5.472 38.584 1.00 95.56 261 ILE A CA 1
ATOM 1970 C C . ILE A 1 261 ? -15.496 -4.823 38.442 1.00 95.56 261 ILE A C 1
ATOM 1972 O O . ILE A 1 261 ? -14.946 -4.297 39.410 1.00 95.56 261 ILE A O 1
ATOM 1976 N N . GLY A 1 262 ? -14.993 -4.813 37.220 1.00 95.31 262 GLY A N 1
ATOM 1977 C CA . GLY A 1 262 ? -13.718 -4.214 36.884 1.00 95.31 262 GLY A CA 1
ATOM 1978 C C . GLY A 1 262 ? -13.578 -3.985 35.388 1.00 95.31 262 GLY A C 1
ATOM 1979 O O . GLY A 1 262 ? -14.563 -4.041 34.651 1.00 95.31 262 GLY A O 1
ATOM 1980 N N . THR A 1 263 ? -12.358 -3.712 34.952 1.00 95.44 263 THR A N 1
ATOM 1981 C CA . THR A 1 263 ? -12.008 -3.429 33.555 1.00 95.44 263 THR A CA 1
ATOM 1982 C C . THR A 1 263 ? -11.021 -4.477 33.034 1.00 95.44 263 THR A C 1
ATOM 1984 O O . THR A 1 263 ? -10.873 -5.543 33.637 1.00 95.44 263 THR A O 1
ATOM 1987 N N . ILE A 1 264 ? -10.404 -4.222 31.880 1.00 94.31 264 ILE A N 1
ATOM 1988 C CA . ILE A 1 264 ? -9.369 -5.079 31.297 1.00 94.31 264 ILE A CA 1
ATOM 1989 C C . ILE A 1 264 ? -8.127 -4.269 30.966 1.00 94.31 264 ILE A C 1
ATOM 1991 O O . ILE A 1 264 ? -8.219 -3.085 30.637 1.00 94.31 264 ILE A O 1
ATOM 1995 N N . ASP A 1 265 ? -6.982 -4.936 30.987 1.00 93.44 265 ASP A N 1
ATOM 1996 C CA . ASP A 1 265 ? -5.724 -4.384 30.504 1.00 93.44 265 ASP A CA 1
ATOM 1997 C C . ASP A 1 265 ? -5.347 -4.878 29.096 1.00 93.44 265 ASP A C 1
ATOM 1999 O O . ASP A 1 265 ? -6.098 -5.589 28.421 1.00 93.44 265 ASP A O 1
ATOM 2003 N N . GLU A 1 266 ? -4.154 -4.483 28.647 1.00 90.75 266 GLU A N 1
ATOM 2004 C CA . GLU A 1 266 ? -3.598 -4.819 27.330 1.00 90.75 266 GLU A CA 1
ATOM 2005 C C . GLU A 1 266 ? -3.386 -6.332 27.124 1.00 90.75 266 GLU A C 1
ATOM 2007 O O . GLU A 1 266 ? -3.396 -6.802 25.986 1.00 90.75 266 GLU A O 1
ATOM 2012 N N . ASP A 1 267 ? -3.253 -7.099 28.212 1.00 92.81 267 ASP A N 1
ATOM 2013 C CA . ASP A 1 267 ? -3.078 -8.556 28.198 1.00 92.81 267 ASP A CA 1
ATOM 2014 C C . ASP A 1 267 ? -4.421 -9.314 28.234 1.00 92.81 267 ASP A C 1
ATOM 2016 O O . ASP A 1 267 ? -4.442 -10.537 28.409 1.00 92.81 267 ASP A O 1
ATOM 2020 N N . LEU A 1 268 ? -5.550 -8.609 28.071 1.00 92.62 268 LEU A N 1
ATOM 2021 C CA . LEU A 1 268 ? -6.908 -9.162 28.147 1.00 92.62 268 LEU A CA 1
ATOM 2022 C C . LEU A 1 268 ? -7.180 -9.877 29.476 1.00 92.62 268 LEU A C 1
ATOM 2024 O O . LEU A 1 268 ? -7.843 -10.915 29.524 1.00 92.62 268 LEU A O 1
ATOM 2028 N N . CYS A 1 269 ? -6.662 -9.326 30.567 1.00 95.69 269 CYS A N 1
ATOM 2029 C CA . CYS A 1 269 ? -6.902 -9.826 31.908 1.00 95.69 269 CYS A CA 1
ATOM 2030 C C . CYS A 1 269 ? -7.649 -8.779 32.735 1.00 95.69 269 CYS A C 1
ATOM 2032 O O . CYS A 1 269 ? -7.481 -7.575 32.545 1.00 95.69 269 CYS A O 1
ATOM 2034 N N . LEU A 1 270 ? -8.478 -9.251 33.663 1.00 96.31 270 LEU A N 1
ATOM 2035 C CA . LEU A 1 270 ? -9.296 -8.390 34.504 1.00 96.31 270 LEU A CA 1
ATOM 2036 C C . LEU A 1 270 ? -8.418 -7.531 35.427 1.00 96.31 270 LEU A C 1
ATOM 2038 O O . LEU A 1 270 ? -7.378 -7.967 35.946 1.00 96.31 270 LEU A O 1
ATOM 2042 N N . THR A 1 271 ? -8.885 -6.311 35.646 1.00 96.00 271 THR A N 1
ATOM 2043 C CA . THR A 1 271 ? -8.371 -5.331 36.607 1.00 96.00 271 THR A CA 1
ATOM 2044 C C . THR A 1 271 ? -9.528 -4.785 37.435 1.00 96.00 271 THR A C 1
ATOM 2046 O O . THR A 1 271 ? -10.682 -4.889 37.024 1.00 96.00 271 THR A O 1
ATOM 2049 N N . ASP A 1 272 ? -9.257 -4.200 38.598 1.00 93.81 272 ASP A N 1
ATOM 2050 C CA . ASP A 1 272 ? -10.260 -3.429 39.334 1.00 93.81 272 ASP A CA 1
ATOM 2051 C C . ASP A 1 272 ? -10.630 -2.134 38.575 1.00 93.81 272 ASP A C 1
ATOM 2053 O O . ASP A 1 272 ? -10.104 -1.838 37.496 1.00 93.81 272 ASP A O 1
ATOM 2057 N N . THR A 1 273 ? -11.562 -1.347 39.113 1.00 90.44 273 THR A N 1
ATOM 2058 C CA . THR A 1 273 ? -11.981 -0.081 38.485 1.00 90.44 273 THR A CA 1
ATOM 2059 C C . THR A 1 273 ? -10.910 1.012 38.512 1.00 90.44 273 THR A C 1
ATOM 2061 O O . THR A 1 273 ? -11.025 1.987 37.772 1.00 90.44 273 THR A O 1
ATOM 2064 N N . ASP A 1 274 ? -9.875 0.858 39.339 1.00 89.88 274 ASP A N 1
ATOM 2065 C CA . ASP A 1 274 ? -8.722 1.757 39.398 1.00 89.88 274 ASP A CA 1
ATOM 2066 C C . ASP A 1 274 ? -7.593 1.311 38.440 1.00 89.88 274 ASP A C 1
ATOM 2068 O O . ASP A 1 274 ? -6.594 2.017 38.284 1.00 89.88 274 ASP A O 1
ATOM 2072 N N . GLY A 1 275 ? -7.760 0.169 37.760 1.00 90.56 275 GLY A N 1
ATOM 2073 C CA . GLY A 1 275 ? -6.808 -0.398 36.805 1.00 90.56 275 GLY A CA 1
ATOM 2074 C C . GLY A 1 275 ? -5.745 -1.305 37.431 1.00 90.56 275 GLY A C 1
ATOM 2075 O O . GLY A 1 275 ? -4.779 -1.662 36.755 1.00 90.56 275 GLY A O 1
ATOM 2076 N N . ASN A 1 276 ? -5.884 -1.697 38.700 1.00 93.69 276 ASN A N 1
ATOM 2077 C CA . ASN A 1 276 ? -4.949 -2.625 39.332 1.00 93.69 276 ASN A CA 1
ATOM 2078 C C . ASN A 1 276 ? -5.282 -4.079 38.953 1.00 93.69 276 ASN A C 1
ATOM 2080 O O . ASN A 1 276 ? -6.457 -4.448 38.908 1.00 93.69 276 ASN A O 1
ATOM 2084 N N . PRO A 1 277 ? -4.279 -4.946 38.715 1.00 95.81 277 PRO A N 1
ATOM 2085 C CA . PRO A 1 277 ? -4.514 -6.359 38.427 1.00 95.81 277 PRO A CA 1
ATOM 2086 C C . PRO A 1 277 ? -5.259 -7.081 39.551 1.00 95.81 277 PRO A C 1
ATOM 2088 O O . PRO A 1 277 ? -4.918 -6.921 40.723 1.00 95.81 277 PRO A O 1
ATOM 2091 N N . VAL A 1 278 ? -6.209 -7.941 39.174 1.00 96.31 278 VAL A N 1
ATOM 2092 C CA . VAL A 1 278 ? -6.907 -8.835 40.108 1.00 96.31 278 VAL A CA 1
ATOM 2093 C C . VAL A 1 278 ? -6.522 -10.296 39.884 1.00 96.31 278 VAL A C 1
ATOM 2095 O O . VAL A 1 278 ? -6.177 -10.709 38.769 1.00 96.31 278 VAL A O 1
ATOM 2098 N N . PHE A 1 279 ? -6.582 -11.082 40.957 1.00 96.81 279 PHE A N 1
ATOM 2099 C CA . PHE A 1 279 ? -6.108 -12.464 40.992 1.00 96.81 279 PHE A CA 1
ATOM 2100 C C . PHE A 1 279 ? -7.185 -13.444 41.466 1.00 96.81 279 PHE A C 1
ATOM 2102 O O . PHE A 1 279 ? -8.105 -13.076 42.199 1.00 96.81 279 PHE A O 1
ATOM 2109 N N . ASP A 1 280 ? -7.059 -14.703 41.050 1.00 95.69 280 ASP A N 1
ATOM 2110 C CA . ASP A 1 280 ? -7.821 -15.830 41.590 1.00 95.69 280 ASP A CA 1
ATOM 2111 C C . ASP A 1 280 ? -7.263 -16.296 42.954 1.00 95.69 280 ASP A C 1
ATOM 2113 O O . ASP A 1 280 ? -6.239 -15.810 43.439 1.00 95.69 280 ASP A O 1
ATOM 2117 N N . GLU A 1 281 ? -7.917 -17.280 43.579 1.00 95.31 281 GLU A N 1
ATOM 2118 C CA . GLU A 1 281 ? -7.480 -17.864 44.862 1.00 95.31 281 GLU A CA 1
ATOM 2119 C C . GLU A 1 281 ? -6.084 -18.521 44.818 1.00 95.31 281 GLU A C 1
ATOM 2121 O O . GLU A 1 281 ? -5.470 -18.758 45.859 1.00 95.31 281 GLU A O 1
ATOM 2126 N N . ASN A 1 282 ? -5.577 -18.818 43.619 1.00 95.25 282 ASN A N 1
ATOM 2127 C CA . ASN A 1 282 ? -4.277 -19.438 43.386 1.00 95.25 282 ASN A CA 1
ATOM 2128 C C . ASN A 1 282 ? -3.186 -18.401 43.056 1.00 95.25 282 ASN A C 1
ATOM 2130 O O . ASN A 1 282 ? -2.036 -18.784 42.833 1.00 95.25 282 ASN A O 1
ATOM 2134 N N . GLY A 1 283 ? -3.526 -17.107 43.033 1.00 93.44 283 GLY A N 1
ATOM 2135 C CA . GLY A 1 283 ? -2.619 -16.015 42.689 1.00 93.44 283 GLY A CA 1
ATOM 2136 C C . GLY A 1 283 ? -2.369 -15.854 41.186 1.00 93.44 283 GLY A C 1
ATOM 2137 O O . GLY A 1 283 ? -1.402 -15.198 40.799 1.00 93.44 283 GLY A O 1
ATOM 2138 N N . ASN A 1 284 ? -3.199 -16.449 40.325 1.00 96.12 284 ASN A N 1
ATOM 2139 C CA . ASN A 1 284 ? -3.127 -16.242 38.880 1.00 96.12 284 ASN A CA 1
ATOM 2140 C C . ASN A 1 284 ? -3.994 -15.059 38.465 1.00 96.12 284 ASN A C 1
ATOM 2142 O O . ASN A 1 284 ? -5.055 -14.817 39.037 1.00 96.12 284 ASN A O 1
ATOM 2146 N N . ARG A 1 285 ? -3.576 -14.358 37.411 1.00 95.88 285 ARG A N 1
ATOM 2147 C CA . ARG A 1 285 ? -4.420 -13.347 36.773 1.00 95.88 285 ARG A CA 1
ATOM 2148 C C . ARG A 1 285 ? -5.629 -13.993 36.111 1.00 95.88 285 ARG A C 1
ATOM 2150 O O . ARG A 1 285 ? -5.523 -15.079 35.541 1.00 95.88 285 ARG A O 1
ATOM 2157 N N . ILE A 1 286 ? -6.756 -13.297 36.164 1.00 94.75 286 ILE A N 1
ATOM 2158 C CA . ILE A 1 286 ? -8.019 -13.782 35.613 1.00 94.75 286 ILE A CA 1
ATOM 2159 C C . ILE A 1 286 ? -8.160 -13.243 34.182 1.00 94.75 286 ILE A C 1
ATOM 2161 O O . ILE A 1 286 ? -8.232 -12.024 34.022 1.00 94.75 286 ILE A O 1
ATOM 2165 N N . PRO A 1 287 ? -8.187 -14.095 33.141 1.00 95.12 287 PRO A N 1
ATOM 2166 C CA . PRO A 1 287 ? -8.438 -13.640 31.776 1.00 95.12 287 PRO A CA 1
ATOM 2167 C C . PRO A 1 287 ? -9.869 -13.110 31.640 1.00 95.12 287 PRO A C 1
ATOM 2169 O O . PRO A 1 287 ? -10.777 -13.569 32.336 1.00 95.12 287 PRO A O 1
ATOM 2172 N N . VAL A 1 288 ? -10.077 -12.157 30.734 1.00 93.94 288 VAL A N 1
ATOM 2173 C CA . VAL A 1 288 ? -11.414 -11.649 30.427 1.00 93.94 288 VAL A CA 1
ATOM 2174 C C . VAL A 1 288 ? -12.282 -12.754 29.834 1.00 93.94 288 VAL A C 1
ATOM 2176 O O . VAL A 1 288 ? -11.861 -13.508 28.955 1.00 93.94 288 VAL A O 1
ATOM 2179 N N . ASP A 1 289 ? -13.525 -12.802 30.293 1.00 93.75 289 ASP A N 1
ATOM 2180 C CA . ASP A 1 289 ? -14.604 -13.503 29.619 1.00 93.75 289 ASP A CA 1
ATOM 2181 C C . ASP A 1 289 ? -15.613 -12.460 29.144 1.00 93.75 289 ASP A C 1
ATOM 2183 O O . ASP A 1 289 ? -16.259 -11.780 29.946 1.00 93.75 289 ASP A O 1
ATOM 2187 N N . PHE A 1 290 ? -15.723 -12.307 27.826 1.00 91.88 290 PHE A N 1
ATOM 2188 C CA . PHE A 1 290 ? -16.608 -11.315 27.227 1.00 91.88 290 PHE A CA 1
ATOM 2189 C C . PHE A 1 290 ? -18.096 -11.616 27.458 1.00 91.88 290 PHE A C 1
ATOM 2191 O O . PHE A 1 290 ? -18.913 -10.706 27.321 1.00 91.88 290 PHE A O 1
ATOM 2198 N N . GLU A 1 291 ? -18.461 -12.837 27.870 1.00 91.50 291 GLU A N 1
ATOM 2199 C CA . GLU A 1 291 ? -19.823 -13.145 28.329 1.00 91.50 291 GLU A CA 1
ATOM 2200 C C . GLU A 1 291 ? -20.176 -12.423 29.638 1.00 91.50 291 GLU A C 1
ATOM 2202 O O . GLU A 1 291 ? -21.345 -12.124 29.876 1.00 91.50 291 GLU A O 1
ATOM 2207 N N . ASN A 1 292 ? -19.181 -12.067 30.458 1.00 92.75 292 ASN A N 1
ATOM 2208 C CA . ASN A 1 292 ? -19.385 -11.384 31.740 1.00 92.75 292 ASN A CA 1
ATOM 2209 C C . ASN A 1 292 ? -19.449 -9.856 31.621 1.00 92.75 292 ASN A C 1
ATOM 2211 O O . ASN A 1 292 ? -19.373 -9.144 32.628 1.00 92.75 292 ASN A O 1
ATOM 2215 N N . ARG A 1 293 ? -19.563 -9.326 30.403 1.00 93.31 293 ARG A N 1
ATOM 2216 C CA . ARG A 1 293 ? -19.688 -7.889 30.160 1.00 93.31 293 ARG A CA 1
ATOM 2217 C C . ARG A 1 293 ? -20.941 -7.329 30.839 1.00 93.31 293 ARG A C 1
ATOM 2219 O O . ARG A 1 293 ? -22.008 -7.941 30.824 1.00 93.31 293 ARG A O 1
ATOM 2226 N N . VAL A 1 294 ? -20.802 -6.161 31.457 1.00 92.88 294 VAL A N 1
ATOM 2227 C CA . VAL A 1 294 ? -21.903 -5.476 32.140 1.00 92.88 294 VAL A CA 1
ATOM 2228 C C . VAL A 1 294 ? -22.593 -4.543 31.154 1.00 92.88 294 VAL A C 1
ATOM 2230 O O . VAL A 1 294 ? -21.928 -3.742 30.502 1.00 92.88 294 VAL A O 1
ATOM 2233 N N . TYR A 1 295 ? -23.923 -4.631 31.085 1.00 91.62 295 TYR A N 1
ATOM 2234 C CA . TYR A 1 295 ? -24.744 -3.749 30.260 1.00 91.62 295 TYR A CA 1
ATOM 2235 C C . TYR A 1 295 ? -25.728 -2.936 31.096 1.00 91.62 295 TYR A C 1
ATOM 2237 O O . TYR A 1 295 ? -26.407 -3.453 31.990 1.00 91.62 295 TYR A O 1
ATOM 2245 N N . SER A 1 296 ? -25.831 -1.652 30.776 1.00 90.31 296 SER A N 1
ATOM 2246 C CA . SER A 1 296 ? -26.805 -0.730 31.338 1.00 90.31 296 SER A CA 1
ATOM 2247 C C . SER A 1 296 ? -28.083 -0.761 30.503 1.00 90.31 296 SER A C 1
ATOM 2249 O O . SER A 1 296 ? -28.098 -1.204 29.355 1.00 90.31 296 SER A O 1
ATOM 2251 N N . SER A 1 297 ? -29.180 -0.225 31.038 1.00 86.62 297 SER A N 1
ATOM 2252 C CA . SER A 1 297 ? -30.413 -0.065 30.255 1.00 86.62 297 SER A CA 1
ATOM 2253 C C . SER A 1 297 ? -30.302 0.969 29.126 1.00 86.62 297 SER A C 1
ATOM 2255 O O . SER A 1 297 ? -31.243 1.100 28.348 1.00 86.62 297 SER A O 1
ATOM 2257 N N . ALA A 1 298 ? -29.222 1.757 29.093 1.00 87.75 298 ALA A N 1
ATOM 2258 C CA . ALA A 1 298 ? -28.942 2.729 28.040 1.00 87.75 298 ALA A CA 1
ATOM 2259 C C . ALA A 1 298 ? -28.091 2.135 26.904 1.00 87.75 298 ALA A C 1
ATOM 2261 O O . ALA A 1 298 ? -27.941 2.788 25.870 1.00 87.75 298 ALA A O 1
ATOM 2262 N N . ASP A 1 299 ? -27.555 0.921 27.076 1.00 92.00 299 ASP A N 1
ATOM 2263 C CA . ASP A 1 299 ? -26.668 0.326 26.084 1.00 92.00 299 ASP A CA 1
ATOM 2264 C C . ASP A 1 299 ? -27.483 -0.255 24.929 1.00 92.00 299 ASP A C 1
ATOM 2266 O O . ASP A 1 299 ? -28.491 -0.941 25.110 1.00 92.00 299 ASP A O 1
ATOM 2270 N N . GLU A 1 300 ? -27.047 0.010 23.709 1.00 93.75 300 GLU A N 1
ATOM 2271 C CA . GLU A 1 300 ? -27.717 -0.482 22.508 1.00 93.75 300 GLU A CA 1
ATOM 2272 C C . GLU A 1 300 ? -27.133 -1.819 22.035 1.00 93.75 300 GLU A C 1
ATOM 2274 O O . GLU A 1 300 ? -27.787 -2.533 21.273 1.00 93.75 300 GLU A O 1
ATOM 2279 N N . LEU A 1 301 ? -25.940 -2.195 22.508 1.00 93.69 301 LEU A N 1
ATOM 2280 C CA . LEU A 1 301 ? -25.468 -3.576 22.459 1.00 93.69 301 LEU A CA 1
ATOM 2281 C C . LEU A 1 301 ? -25.800 -4.244 23.794 1.00 93.69 301 LEU A C 1
ATOM 2283 O O . LEU A 1 301 ? -25.498 -3.704 24.849 1.00 93.69 301 LEU A O 1
ATOM 2287 N N . GLN A 1 302 ? -26.451 -5.401 23.738 1.00 90.94 302 GLN A N 1
ATOM 2288 C CA . GLN A 1 302 ? -26.874 -6.158 24.924 1.00 90.94 302 GLN A CA 1
ATOM 2289 C C . GLN A 1 302 ? -26.464 -7.636 24.861 1.00 90.94 302 GLN A C 1
ATOM 2291 O O . GLN A 1 302 ? -26.617 -8.361 25.839 1.00 90.94 302 GLN A O 1
ATOM 2296 N N . GLY A 1 303 ? -25.998 -8.102 23.701 1.00 89.69 303 GLY A N 1
ATOM 2297 C CA . GLY A 1 303 ? -25.551 -9.476 23.460 1.00 89.69 303 GLY A CA 1
ATOM 2298 C C . GLY A 1 303 ? -24.031 -9.636 23.538 1.00 89.69 303 GLY A C 1
ATOM 2299 O O . GLY A 1 303 ? -23.309 -8.657 23.695 1.00 89.69 303 GLY A O 1
ATOM 2300 N N . TYR A 1 304 ? -23.523 -10.858 23.394 1.00 93.69 304 TYR A N 1
ATOM 2301 C CA . TYR A 1 304 ? -22.079 -11.114 23.387 1.00 93.69 304 TYR A CA 1
ATOM 2302 C C . TYR A 1 304 ? -21.387 -10.390 22.222 1.00 93.69 304 TYR A C 1
ATOM 2304 O O . TYR A 1 304 ? -21.844 -10.474 21.078 1.00 93.69 304 TYR A O 1
ATOM 2312 N N . HIS A 1 305 ? -20.262 -9.732 22.502 1.00 93.44 305 HIS A N 1
ATOM 2313 C CA . HIS A 1 305 ? -19.306 -9.251 21.508 1.00 93.44 305 HIS A CA 1
ATOM 2314 C C . HIS A 1 305 ? -17.910 -9.138 22.125 1.00 93.44 305 HIS A C 1
ATOM 2316 O O . HIS A 1 305 ? -17.780 -8.885 23.323 1.00 93.44 305 HIS A O 1
ATOM 2322 N N . GLU A 1 306 ? -16.859 -9.268 21.314 1.00 91.31 306 GLU A N 1
ATOM 2323 C CA . GLU A 1 306 ? -15.487 -9.197 21.828 1.00 91.31 306 GLU A CA 1
ATOM 2324 C C . GLU A 1 306 ? -15.153 -7.764 22.262 1.00 91.31 306 GLU A C 1
ATOM 2326 O O . GLU A 1 306 ? -14.852 -7.516 23.420 1.00 91.31 306 GLU A O 1
ATOM 2331 N N . ASN A 1 307 ? -15.300 -6.770 21.383 1.00 90.69 307 ASN A N 1
ATOM 2332 C CA . ASN A 1 307 ? -15.056 -5.360 21.715 1.00 90.69 307 ASN A CA 1
ATOM 2333 C C . ASN A 1 307 ? -15.814 -4.411 20.785 1.00 90.69 307 ASN A C 1
ATOM 2335 O O . ASN A 1 307 ? -16.277 -4.821 19.718 1.00 90.69 307 ASN A O 1
ATOM 2339 N N . VAL A 1 308 ? -15.906 -3.141 21.187 1.00 90.88 308 VAL A N 1
ATOM 2340 C CA . VAL A 1 308 ? -16.366 -2.049 20.326 1.00 90.88 308 VAL A CA 1
ATOM 2341 C C . VAL A 1 308 ? -15.167 -1.211 19.893 1.00 90.88 308 VAL A C 1
ATOM 2343 O O . VAL A 1 308 ? -14.479 -0.613 20.716 1.00 90.88 308 VAL A O 1
ATOM 2346 N N . GLU A 1 309 ? -14.927 -1.144 18.587 1.00 90.75 309 GLU A N 1
ATOM 2347 C CA . GLU A 1 309 ? -13.940 -0.247 17.994 1.00 90.75 309 GLU A CA 1
ATOM 2348 C C . GLU A 1 309 ? -14.643 1.010 17.480 1.00 90.75 309 GLU A C 1
ATOM 2350 O O . GLU A 1 309 ? -15.394 0.999 16.495 1.00 90.75 309 GLU A O 1
ATOM 2355 N N . TYR A 1 310 ? -14.408 2.107 18.194 1.00 86.69 310 TYR A N 1
ATOM 2356 C CA . TYR A 1 310 ? -14.808 3.442 17.775 1.00 86.69 310 TYR A CA 1
ATOM 2357 C C . TYR A 1 310 ? -13.801 3.999 16.777 1.00 86.69 310 TYR A C 1
ATOM 2359 O O . TYR A 1 310 ? -12.632 3.623 16.762 1.00 86.69 310 TYR A O 1
ATOM 2367 N N . TYR A 1 311 ? -14.249 4.948 15.966 1.00 78.19 311 TYR A N 1
ATOM 2368 C CA . TYR A 1 311 ? -13.355 5.645 15.056 1.00 78.19 311 TYR A CA 1
ATOM 2369 C C . TYR A 1 311 ? -12.390 6.540 15.831 1.00 78.19 311 TYR A C 1
ATOM 2371 O O . TYR A 1 311 ? -12.838 7.487 16.483 1.00 78.19 311 TYR A O 1
ATOM 2379 N N . ASP A 1 312 ? -11.094 6.275 15.698 1.00 55.41 312 ASP A N 1
ATOM 2380 C CA . ASP A 1 312 ? -10.010 7.153 16.140 1.00 55.41 312 ASP A CA 1
ATOM 2381 C C . ASP A 1 312 ? -9.340 7.753 14.881 1.00 55.41 312 ASP A C 1
ATOM 2383 O O . ASP A 1 312 ? -8.876 6.984 14.033 1.00 55.41 312 ASP A O 1
ATOM 2387 N N . PRO A 1 313 ? -9.439 9.079 14.640 1.00 50.19 313 PRO A N 1
ATOM 2388 C CA . PRO A 1 313 ? -8.982 9.728 13.407 1.00 50.19 313 PRO A CA 1
ATOM 2389 C C . PRO A 1 313 ? -7.469 9.699 13.170 1.00 50.19 313 PRO A C 1
ATOM 2391 O O . PRO A 1 313 ? -6.697 9.835 14.141 1.00 50.19 313 PRO A O 1
#

Sequence (313 aa):
MSTACKSKHRAKGTALILSMLFVLVFSALAVSFATLSGSNVQVASNQHRVNTSLYAAQSGLDCGRYLVNTVLLDQTNLNYVSDTQAEKVWSDLCAHVAAQGLDGKTVAYDANELTIEGMTLNGSDATFAVRFCRDAADPKTIVLQSTGSHNGATRTVGITMSITKDREILHYAMAGRGRMWLTGDTTIYGDIFSTWNNKYVSPFNTTSETSILGKVNTVIQKDSLGSYHYDLETLDGNGNPLFSFGQTVYDAEGNALADTIGTIDEDLCLTDTDGNPVFDENGNRIPVDFENRVYSSADELQGYHENVEYYDP

Foldseek 3Di:
DDDDDDPDDPVVVVVVVVVVVVVVVVVVVVVVVVVVVVVVVVVVVVVVQQVLQVVQFVVLQVVLVVLLVPQDADADPDQWQDLVSLQVSVVSSLVSVCPPCVVVWDWDDDSFKIKTDWDDDPPAPKTKIWMWGADPVDSQKIKIKMWIGDPHHIDMDIDIDGNTHDPPDPFALEEEQAAEEAEDQEEGEEEYEYAPAPLQDDSYAYDANYAYNYEYEYQYAQVSNPVYQADQADAAPVRFFKFFPVDFKAAQVRHTDPDRMAGADPVQFTDHPVRGFIADNVRDTHHDDQNRTDGDPRHRDNYGYDYYHYDDD

Secondary structure (DSSP, 8-state):
---PPP--SSHHHHHHHHHHHHHHHHHHHHHHHHHHHHHHHHHHHHHHHHHHHHHHHHHHHHHHHHHHHH------SSSS--HHHHHHHHHHHHHHHHHT-GGGPPEEE-SSEEEEEEEEPTTSS-EEEEEEEE-SS-TTEEEEEEEEEETTEEEEEEEEEE----------SEEESS-EEE-SSEEEES-EEE----TTS-SEEE-TTEEEES-EEESS-GGGTTTSS-BSS-B-TTSPBPEE-SS--B-TTSPBPS-SEEEE-TTSBEE-TTS-B-B-TTSPBPBP-GGGB---TTBS--SEES-EE----

pLDDT: mean 89.98, std 10.32, range [38.94, 98.0]